Protein 1LTM (pdb70)

Secondary structure (DSSP, 8-state):
---TT-----STTTT-HHHHHHHHHHHHHH---HHHHHHHHTT----HHHHHHHT---S-HHHHHHTTT-SHHHHHHHHHHHHHTHHHHHHHHHHH---HHHHHHHHHHHHTTTT----EEHHHHHHHHHHS-GGGHHHHHHHHHHHHHHHHHTT--TTT-EE-TT--BTTTTB-HHHHHHH----SSSS---TTSHHHHHHHHHHHHHHTT--TT--SEEEEES--TTS--EEEEEEEHHHHHHTT-EESS--TT--EEEEEEEE-SSSEEEEEE-HHHHHHHTTSS-HHHHHHHHHHHHHHHHHHH-

Organism: Escherichia coli (strain K12) (NCBI:txid83333)

Nearest PDB structures (foldseek):
  1ltm-assembly1_A  TM=1.003E+00  e=7.626E-56  Escherichia coli
  1qdt-assembly1_A  TM=1.002E+00  e=5.732E-54  Escherichia coli
  1d0l-assembly1_A  TM=9.963E-01  e=1.969E-53  Escherichia coli
  4anr-assembly1_A  TM=9.323E-01  e=2.845E-30  Pseudomonas aeruginosa PAO1
  7qvd-assembly1_AAA  TM=8.576E-01  e=2.526E-18  Pseudomonas aeruginosa

Foldseek 3Di:
DCPVVPQFAAAPCGPFPLLVVLLVCCCVPPVDRSVVSSVVVSPAHQDPVLVVPVVHPLPAVLVVLLCVQDDPVLLVLLLVLCVVCVVLQVVLCVVQLDHSLLLSLLLCLQASQFPRFFDAQLRNLLCNCLGPPVVCNVVSSVLNSLLVVLCVVLVHDSRPAGGHSNNFGASNRHGSVLCVVFFDPQVPPPHQDSNPVSSVSNRVSRLLSVLPADRPADFKFWKDFDQVPDDAFQPAKAFVVVVVVSPIDTPDDNPPGGMFGWHWGSRRVHITIMGGDPSLSSQCVSPVHNSSSVSSNVSSVSSVVVNVD

Sequence (309 aa):
EPQHNVMQMGGDFANNPNAQQFIDKMVNKHGFDRQQLQEILSQAKRLDSVLRLMDNGPNGAWLRYRKKFITPDNVQNGVVFWNQYEDALNRAWQVYGVPPEIIVGIIGVETRWGRVMGKTRILDALATLSFNYPRRAEYFSGELETFLLMARDEQDDPLNLKGSFAGAMGYGQFMPSSYKQYAVDFSGDGHINLWDPVDAIGSVANYFKAHGWVKGDQVAVMANGQAPGLPNGFKTKYSISQLAAAGLTPQQPLGNHQQASLLRLDVGTGYQYWYGLPNFYTITRYNHSTHYAMAVWQLGQAVALARVQ

Radius of gyration: 22.2 Å; Cα contacts (8 Å, |Δi|>4): 551; chains: 1; bounding box: 47×53×67 Å

Structure (mmCIF, N/CA/C/O backbone):
data_1LTM
#
_entry.id   1LTM
#
_cell.length_a   58.329
_cell.length_b   67.883
_cell.length_c   98.853
_cell.angle_alpha   90.00
_cell.angle_beta   90.00
_cell.angle_gamma   90.00
#
_symmetry.space_group_name_H-M   'P 21 21 21'
#
loop_
_entity.id
_entity.type
_entity.pdbx_description
1 polymer '36 KDA SOLUBLE LYTIC TRANSGLYCOSYLASE'
2 non-polymer 'SODIUM ION'
3 non-polymer BICINE
4 non-polymer 1,2-ETHANEDIOL
5 water water
#
loop_
_atom_site.group_PDB
_atom_site.id
_atom_site.type_symbol
_atom_site.label_atom_id
_atom_site.label_alt_id
_atom_site.label_comp_id
_atom_site.label_asym_id
_atom_site.label_entity_id
_atom_site.label_seq_id
_atom_site.pdbx_PDB_ins_code
_atom_site.Cartn_x
_atom_site.Cartn_y
_atom_site.Cartn_z
_atom_site.occupancy
_atom_site.B_iso_or_equiv
_atom_site.auth_seq_id
_atom_site.auth_comp_id
_atom_site.auth_asym_id
_atom_site.auth_atom_id
_atom_site.pdbx_PDB_model_num
ATOM 1 N N . GLU A 1 1 ? 23.907 33.690 -19.815 1.00 57.46 42 GLU A N 1
ATOM 2 C CA . GLU A 1 1 ? 24.590 35.006 -19.992 1.00 57.40 42 GLU A CA 1
ATOM 3 C C . GLU A 1 1 ? 23.914 36.128 -19.178 1.00 56.97 42 GLU A C 1
ATOM 4 O O . GLU A 1 1 ? 22.956 35.820 -18.468 1.00 59.09 42 GLU A O 1
ATOM 10 N N . PRO A 1 2 ? 24.265 37.438 -19.386 1.00 55.24 43 PRO A N 1
ATOM 11 C CA . PRO A 1 2 ? 23.675 38.559 -18.624 1.00 53.33 43 PRO A CA 1
ATOM 12 C C . PRO A 1 2 ? 22.187 38.888 -18.545 1.00 52.85 43 PRO A C 1
ATOM 13 O O . PRO A 1 2 ? 21.631 38.992 -17.436 1.00 52.38 43 PRO A O 1
ATOM 17 N N . GLN A 1 3 ? 21.540 39.119 -19.681 1.00 51.49 44 GLN A N 1
ATOM 18 C CA . GLN A 1 3 ? 20.117 39.497 -19.695 1.00 50.50 44 GLN A CA 1
ATOM 19 C C . GLN A 1 3 ? 19.719 40.615 -18.697 1.00 48.55 44 GLN A C 1
ATOM 20 O O . GLN A 1 3 ? 18.640 40.557 -18.097 1.00 46.04 44 GLN A O 1
ATOM 26 N N . HIS A 1 4 ? 20.571 41.641 -18.564 1.00 46.55 45 HIS A N 1
ATOM 27 C CA . HIS A 1 4 ? 20.305 42.795 -17.681 1.00 46.00 45 HIS A CA 1
ATOM 28 C C . HIS A 1 4 ? 18.948 43.473 -17.994 1.00 47.41 45 HIS A C 1
ATOM 29 O O . HIS A 1 4 ? 18.306 44.019 -17.099 1.00 47.19 45 HIS A O 1
ATOM 36 N N . ASN A 1 5 ? 18.519 43.453 -19.259 1.00 48.53 46 ASN A N 1
ATOM 37 C CA . ASN A 1 5 ? 17.249 44.064 -19.686 1.00 48.89 46 ASN A CA 1
ATOM 38 C C . ASN A 1 5 ? 15.966 43.218 -19.492 1.00 49.87 46 ASN A C 1
ATOM 39 O O . ASN A 1 5 ? 14.874 43.659 -19.855 1.00 49.36 46 ASN A O 1
ATOM 44 N N . VAL A 1 6 ? 16.109 41.995 -18.980 1.00 50.22 47 VAL A N 1
ATOM 45 C CA . VAL A 1 6 ? 14.949 41.141 -18.720 1.00 50.96 47 VAL A CA 1
ATOM 46 C C . VAL A 1 6 ? 14.629 41.379 -17.238 1.00 51.75 47 VAL A C 1
ATOM 47 O O . VAL A 1 6 ? 15.078 40.644 -16.361 1.00 50.08 47 VAL A O 1
ATOM 51 N N . MET A 1 7 ? 13.926 42.480 -16.982 1.00 54.49 48 MET A N 1
ATOM 52 C CA . MET A 1 7 ? 13.572 42.916 -15.633 1.00 56.24 48 MET A CA 1
ATOM 53 C C . MET A 1 7 ? 12.212 42.482 -15.094 1.00 56.40 48 MET A C 1
ATOM 54 O O . MET A 1 7 ? 11.892 42.771 -13.931 1.00 55.99 48 MET A O 1
ATOM 59 N N . GLN A 1 8 ? 11.404 41.819 -15.921 1.00 55.34 49 GLN A N 1
ATOM 60 C CA . GLN A 1 8 ? 10.094 41.375 -15.456 1.00 54.84 49 GLN A CA 1
ATOM 61 C C . GLN A 1 8 ? 9.797 39.894 -15.754 1.00 52.68 49 GLN A C 1
ATOM 62 O O . GLN A 1 8 ? 9.810 39.436 -16.907 1.00 52.31 49 GLN A O 1
ATOM 68 N N . MET A 1 9 ? 9.597 39.143 -14.673 1.00 48.92 50 MET A N 1
ATOM 69 C CA . MET A 1 9 ? 9.301 37.716 -14.746 1.00 44.58 50 MET A CA 1
ATOM 70 C C . MET A 1 9 ? 7.802 37.457 -14.945 1.00 41.20 50 MET A C 1
ATOM 71 O O . MET A 1 9 ? 6.963 38.318 -14.650 1.00 41.26 50 MET A O 1
ATOM 76 N N . GLY A 1 10 ? 7.485 36.268 -15.454 1.00 36.01 51 GLY A N 1
ATOM 77 C CA . GLY A 1 10 ? 6.102 35.887 -15.664 1.00 33.20 51 GLY A CA 1
ATOM 78 C C . GLY A 1 10 ? 5.637 35.008 -14.515 1.00 30.29 51 GLY A C 1
ATOM 79 O O . GLY A 1 10 ? 6.256 35.000 -13.451 1.00 28.20 51 GLY A O 1
ATOM 80 N N . GLY A 1 11 ? 4.560 34.260 -14.731 1.00 28.37 52 GLY A N 1
ATOM 81 C CA . GLY A 1 11 ? 4.054 33.375 -13.696 1.00 26.40 52 GLY A CA 1
ATOM 82 C C . GLY A 1 11 ? 3.089 34.008 -12.703 1.00 26.52 52 GLY A C 1
ATOM 83 O O . GLY A 1 11 ? 2.781 35.205 -12.784 1.00 25.32 52 GLY A O 1
ATOM 84 N N . ASP A 1 12 ? 2.666 33.202 -11.727 1.00 24.38 53 ASP A N 1
ATOM 85 C CA . ASP A 1 12 ? 1.720 33.600 -10.690 1.00 23.34 53 ASP A CA 1
ATOM 86 C C . ASP A 1 12 ? 2.127 34.776 -9.812 1.00 21.07 53 ASP A C 1
ATOM 87 O O . ASP A 1 12 ? 1.268 35.397 -9.191 1.00 23.07 53 ASP A O 1
ATOM 92 N N . PHE A 1 13 ? 3.418 35.082 -9.754 1.00 19.61 54 PHE A N 1
ATOM 93 C CA . PHE A 1 13 ? 3.902 36.187 -8.929 1.00 20.75 54 PHE A CA 1
ATOM 94 C C . PHE A 1 13 ? 4.463 37.346 -9.778 1.00 22.18 54 PHE A C 1
ATOM 95 O O . PHE A 1 13 ? 5.148 38.236 -9.260 1.00 20.99 54 PHE A O 1
ATOM 103 N N . ALA A 1 14 ? 4.088 37.356 -11.057 1.00 24.69 55 ALA A N 1
ATOM 104 C CA . ALA A 1 14 ? 4.529 38.353 -12.043 1.00 29.19 55 ALA A CA 1
ATOM 105 C C . ALA A 1 14 ? 4.486 39.833 -11.648 1.00 33.36 55 ALA A C 1
ATOM 106 O O . ALA A 1 14 ? 5.482 40.555 -11.834 1.00 36.32 55 ALA A O 1
ATOM 108 N N . ASN A 1 15 ? 3.340 40.301 -11.152 1.00 32.65 56 ASN A N 1
ATOM 109 C CA . ASN A 1 15 ? 3.208 41.709 -10.775 1.00 33.41 56 ASN A CA 1
ATOM 110 C C . ASN A 1 15 ? 2.986 41.848 -9.285 1.00 32.49 56 ASN A C 1
ATOM 111 O O . ASN A 1 15 ? 2.129 42.611 -8.836 1.00 33.01 56 ASN A O 1
ATOM 116 N N . ASN A 1 16 ? 3.791 41.118 -8.525 1.00 30.23 57 ASN A N 1
ATOM 117 C CA . ASN A 1 16 ? 3.700 41.110 -7.075 1.00 26.88 57 ASN A CA 1
ATOM 118 C C . ASN A 1 16 ? 4.825 41.935 -6.442 1.00 26.40 57 ASN A C 1
ATOM 119 O O . ASN A 1 16 ? 6.004 41.592 -6.567 1.00 25.81 57 ASN A O 1
ATOM 124 N N . PRO A 1 17 ? 4.471 43.030 -5.738 1.00 25.83 58 PRO A N 1
ATOM 125 C CA . PRO A 1 17 ? 5.449 43.906 -5.081 1.00 25.02 58 PRO A CA 1
ATOM 126 C C . PRO A 1 17 ? 6.338 43.151 -4.098 1.00 23.63 58 PRO A C 1
ATOM 127 O O . PRO A 1 17 ? 7.541 43.399 -4.020 1.00 22.14 58 PRO A O 1
ATOM 131 N N . ASN A 1 18 ? 5.729 42.230 -3.348 1.00 23.49 59 ASN A N 1
ATOM 132 C CA . ASN A 1 18 ? 6.437 41.426 -2.353 1.00 20.74 59 ASN A CA 1
ATOM 133 C C . ASN A 1 18 ? 7.511 40.536 -2.982 1.00 19.53 59 ASN A C 1
ATOM 134 O O . ASN A 1 18 ? 8.620 40.431 -2.460 1.00 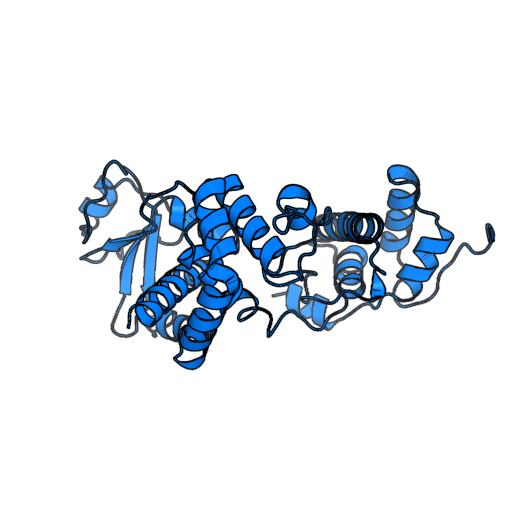19.06 59 ASN A O 1
ATOM 139 N N . ALA A 1 19 ? 7.186 39.906 -4.112 1.00 19.83 60 ALA A N 1
ATOM 140 C CA . ALA A 1 19 ? 8.152 39.058 -4.805 1.00 18.84 60 ALA A CA 1
ATOM 141 C C . ALA A 1 19 ? 9.350 39.905 -5.265 1.00 20.40 60 ALA A C 1
ATOM 142 O O . ALA A 1 19 ? 10.508 39.477 -5.141 1.00 18.53 60 ALA A O 1
ATOM 144 N N . GLN A 1 20 ? 9.069 41.117 -5.767 1.00 21.75 61 GLN A N 1
ATOM 145 C CA . GLN A 1 20 ? 10.122 42.028 -6.240 1.00 22.28 61 GLN A CA 1
ATOM 146 C C . GLN A 1 20 ? 11.078 42.450 -5.120 1.00 22.01 61 GLN A C 1
ATOM 147 O O . GLN A 1 20 ? 12.302 42.418 -5.296 1.00 21.96 61 GLN A O 1
ATOM 153 N N . GLN A 1 21 ? 10.518 42.853 -3.978 1.00 22.71 62 GLN A N 1
ATOM 154 C CA . GLN A 1 21 ? 11.318 43.254 -2.813 1.00 24.34 62 GLN A CA 1
ATOM 155 C C . GLN A 1 21 ? 12.155 42.068 -2.327 1.00 22.14 62 GLN A C 1
ATOM 156 O O . GLN A 1 21 ? 13.306 42.228 -1.909 1.00 20.47 62 GLN A O 1
ATOM 162 N N . PHE A 1 22 ? 11.550 40.881 -2.360 1.00 19.92 63 PHE A N 1
ATOM 163 C CA . PHE A 1 22 ? 12.242 39.673 -1.938 1.00 18.36 63 PHE A CA 1
ATOM 164 C C . PHE A 1 22 ? 13.471 39.395 -2.811 1.00 17.70 63 PHE A C 1
ATOM 165 O O . PHE A 1 22 ? 14.536 39.047 -2.287 1.00 17.25 63 PHE A O 1
ATOM 173 N N . ILE A 1 23 ? 13.316 39.516 -4.133 1.00 17.41 64 ILE A N 1
ATOM 174 C CA . ILE A 1 23 ? 14.438 39.289 -5.049 1.00 17.32 64 ILE A CA 1
ATOM 175 C C . ILE A 1 23 ? 15.542 40.293 -4.706 1.00 19.16 64 ILE A C 1
ATOM 176 O O . ILE A 1 23 ? 16.711 39.921 -4.569 1.00 18.63 64 ILE A O 1
ATOM 181 N N . ASP A 1 24 ? 15.148 41.550 -4.500 1.00 20.86 65 ASP A N 1
ATOM 182 C CA . ASP A 1 24 ? 16.104 42.599 -4.150 1.00 24.12 65 ASP A CA 1
ATOM 183 C C . ASP A 1 24 ? 16.885 42.220 -2.890 1.00 24.30 65 ASP A C 1
ATOM 184 O O . ASP A 1 24 ? 18.115 42.353 -2.843 1.00 23.87 65 ASP A O 1
ATOM 189 N N . LYS A 1 25 ? 16.175 41.730 -1.878 1.00 23.36 66 LYS A N 1
ATOM 190 C CA . LYS A 1 25 ? 16.833 41.322 -0.645 1.00 23.91 66 LYS A CA 1
ATOM 191 C C . LYS A 1 25 ? 17.829 40.191 -0.877 1.00 23.28 66 LYS A C 1
ATOM 192 O O . LYS A 1 25 ? 18.931 40.235 -0.349 1.00 23.70 66 LYS A O 1
ATOM 198 N N . MET A 1 26 ? 17.449 39.190 -1.671 1.00 21.34 67 MET A N 1
ATOM 199 C CA . MET A 1 26 ? 18.335 38.056 -1.930 1.00 22.87 67 MET A CA 1
ATOM 200 C C . MET A 1 26 ? 19.595 38.442 -2.691 1.00 24.51 67 MET A C 1
ATOM 201 O O . MET A 1 26 ? 20.695 37.942 -2.402 1.00 23.83 67 MET A O 1
ATOM 206 N N . VAL A 1 27 ? 19.421 39.318 -3.678 1.00 25.44 68 VAL A N 1
ATOM 207 C CA . VAL A 1 27 ? 20.535 39.803 -4.498 1.00 25.97 68 VAL A CA 1
ATOM 208 C C . VAL A 1 27 ? 21.481 40.646 -3.634 1.00 25.97 68 VAL A C 1
ATOM 209 O O . VAL A 1 27 ? 22.687 40.388 -3.543 1.00 26.58 68 VAL A O 1
ATOM 213 N N . ASN A 1 28 ? 20.883 41.609 -2.949 1.00 26.85 69 ASN A N 1
ATOM 214 C CA . ASN A 1 28 ? 21.596 42.539 -2.098 1.00 28.18 69 ASN A CA 1
ATOM 215 C C . ASN A 1 28 ? 22.317 41.878 -0.935 1.00 27.02 69 ASN A C 1
ATOM 216 O O . ASN A 1 28 ? 23.529 42.024 -0.772 1.00 26.73 69 ASN A O 1
ATOM 221 N N . LYS A 1 29 ? 21.568 41.109 -0.162 1.00 26.00 70 LYS A N 1
ATOM 222 C CA . LYS A 1 29 ? 22.089 40.444 1.021 1.00 26.18 70 LYS A CA 1
ATOM 223 C C . LYS A 1 29 ? 22.875 39.149 0.796 1.00 26.49 70 LYS A C 1
ATOM 224 O O . LYS A 1 29 ? 23.887 38.927 1.451 1.00 26.15 70 LYS A O 1
ATOM 230 N N . HIS A 1 30 ? 22.477 38.335 -0.177 1.00 26.65 71 HIS A N 1
ATOM 231 C CA . HIS A 1 30 ? 23.162 37.059 -0.386 1.00 27.11 71 HIS A CA 1
ATOM 232 C C . HIS A 1 30 ? 23.879 36.832 -1.707 1.00 28.15 71 HIS A C 1
ATOM 233 O O . HIS A 1 30 ? 24.336 35.718 -1.990 1.00 29.72 71 HIS A O 1
ATOM 240 N N . GLY A 1 31 ? 23.978 37.875 -2.522 1.00 28.87 72 GLY A N 1
ATOM 241 C CA . GLY A 1 31 ? 24.666 37.723 -3.787 1.00 29.17 72 GLY A CA 1
ATOM 242 C C . GLY A 1 31 ? 23.964 36.839 -4.802 1.00 29.73 72 GLY A C 1
ATOM 243 O O . GLY A 1 31 ? 24.617 36.195 -5.614 1.00 29.51 72 GLY A O 1
ATOM 244 N N . PHE A 1 32 ? 22.641 36.744 -4.717 1.00 28.36 73 PHE A N 1
ATOM 245 C CA . PHE A 1 32 ? 21.900 35.970 -5.698 1.00 26.40 73 PHE A CA 1
ATOM 246 C C . PHE A 1 32 ? 21.840 36.824 -6.959 1.00 26.67 73 PHE A C 1
ATOM 247 O O . PHE A 1 32 ? 21.991 38.046 -6.902 1.00 26.82 73 PHE A O 1
ATOM 255 N N . ASP A 1 33 ? 21.619 36.179 -8.096 1.00 25.59 74 ASP A N 1
ATOM 256 C CA . ASP A 1 33 ? 21.524 36.870 -9.371 1.00 24.37 74 ASP A CA 1
ATOM 257 C C . ASP A 1 33 ? 20.045 37.119 -9.664 1.00 25.09 74 ASP A C 1
ATOM 258 O O . ASP A 1 33 ? 19.251 36.166 -9.740 1.00 23.43 74 ASP A O 1
ATOM 267 N N . ARG A 1 34 ? 19.687 38.389 -9.867 1.00 22.20 75 ARG A N 1
ATOM 268 C CA . ARG A 1 34 ? 18.295 38.740 -10.132 1.00 22.44 75 ARG A CA 1
ATOM 269 C C . ARG A 1 34 ? 17.630 37.902 -11.223 1.00 21.93 75 ARG A C 1
ATOM 270 O O . ARG A 1 34 ? 16.526 37.412 -11.028 1.00 22.24 75 ARG A O 1
ATOM 278 N N . GLN A 1 35 ? 18.293 37.733 -12.362 1.00 22.72 76 GLN A N 1
ATOM 279 C CA . GLN A 1 35 ? 17.700 36.962 -13.450 1.00 23.29 76 GLN A CA 1
ATOM 280 C C . GLN A 1 35 ? 17.547 35.482 -13.128 1.00 22.23 76 GLN A C 1
ATOM 281 O O . GLN A 1 35 ? 16.523 34.898 -13.456 1.00 23.53 76 GLN A O 1
ATOM 287 N N . GLN A 1 36 ? 18.527 34.891 -12.447 1.00 22.30 77 GLN A N 1
ATOM 288 C CA . GLN A 1 36 ? 18.441 33.480 -12.068 1.00 22.60 77 GLN A CA 1
ATOM 289 C C . GLN A 1 36 ? 17.261 33.284 -11.108 1.00 22.46 77 GLN A C 1
ATOM 290 O O . GLN A 1 36 ? 16.443 32.362 -11.275 1.00 19.87 77 GLN A O 1
ATOM 296 N N . LEU A 1 37 ? 17.137 34.205 -10.154 1.00 21.20 78 LEU A N 1
ATOM 297 C CA . LEU A 1 37 ? 16.061 34.150 -9.175 1.00 20.61 78 LEU A CA 1
ATOM 298 C C . LEU A 1 37 ? 14.688 34.362 -9.833 1.00 20.02 78 LEU A C 1
ATOM 299 O O . LEU A 1 37 ? 13.725 33.685 -9.483 1.00 20.65 78 LEU A O 1
ATOM 304 N N . GLN A 1 38 ? 14.596 35.272 -10.798 1.00 19.00 79 GLN A N 1
ATOM 305 C CA . GLN A 1 38 ? 13.329 35.505 -11.505 1.00 20.18 79 GLN A CA 1
ATOM 306 C C . GLN A 1 38 ? 12.889 34.253 -12.288 1.00 19.69 79 GLN A C 1
ATOM 307 O O . GLN A 1 38 ? 11.696 33.994 -12.442 1.00 19.17 79 GLN A O 1
ATOM 313 N N . GLU A 1 39 ? 13.850 33.507 -12.827 1.00 20.90 80 GLU A N 1
ATOM 314 C CA . GLU A 1 39 ? 13.535 32.283 -13.569 1.00 22.33 80 GLU A CA 1
ATOM 315 C C . GLU A 1 39 ? 12.931 31.232 -12.628 1.00 21.87 80 GLU A C 1
ATOM 316 O O . GLU A 1 39 ? 11.980 30.543 -12.972 1.00 22.83 80 GLU A O 1
ATOM 322 N N . ILE A 1 40 ? 13.498 31.123 -11.438 1.00 20.02 81 ILE A N 1
ATOM 323 C CA . ILE A 1 40 ? 13.013 30.178 -10.451 1.00 19.73 81 ILE A CA 1
ATOM 324 C C . ILE A 1 40 ? 11.616 30.589 -9.994 1.00 19.29 81 ILE A C 1
ATOM 325 O O . ILE A 1 40 ? 10.681 29.793 -10.055 1.00 18.31 81 ILE A O 1
ATOM 330 N N . LEU A 1 41 ? 11.469 31.847 -9.575 1.00 17.06 82 LEU A N 1
ATOM 331 C CA . LEU A 1 41 ? 10.179 32.341 -9.095 1.00 17.28 82 LEU A CA 1
ATOM 332 C C . LEU A 1 41 ? 9.105 32.453 -10.164 1.00 16.68 82 LEU A C 1
ATOM 333 O O . LEU A 1 41 ? 7.921 32.439 -9.851 1.00 17.72 82 LEU A O 1
ATOM 338 N N . SER A 1 42 ? 9.496 32.546 -11.430 1.00 17.62 83 SER A N 1
ATOM 339 C CA . SER A 1 42 ? 8.490 32.625 -12.476 1.00 17.84 83 SER A CA 1
ATOM 340 C C . SER A 1 42 ? 7.806 31.261 -12.579 1.00 18.32 83 SER A C 1
ATOM 341 O O . SER A 1 42 ? 6.716 31.153 -13.139 1.00 18.87 83 SER A O 1
ATOM 344 N N . GLN A 1 43 ? 8.453 30.229 -12.033 1.00 16.37 84 GLN A N 1
ATOM 345 C CA . GLN A 1 43 ? 7.904 28.872 -12.052 1.00 18.22 84 GLN A CA 1
ATOM 346 C C . GLN A 1 43 ? 7.137 28.526 -10.769 1.00 18.79 84 GLN A C 1
ATOM 347 O O . GLN A 1 43 ? 6.483 27.483 -10.687 1.00 17.52 84 GLN A O 1
ATOM 353 N N . ALA A 1 44 ? 7.258 29.380 -9.757 1.00 16.11 85 ALA A N 1
ATOM 354 C CA . ALA A 1 44 ? 6.570 29.155 -8.495 1.00 15.92 85 ALA A CA 1
ATOM 355 C C . ALA A 1 44 ? 5.065 29.400 -8.682 1.00 17.37 85 ALA A C 1
ATOM 356 O O . ALA A 1 44 ? 4.653 30.329 -9.393 1.00 16.95 85 ALA A O 1
ATOM 358 N N . LYS A 1 45 ? 4.253 28.590 -8.009 1.00 15.93 86 LYS A N 1
ATOM 359 C CA . LYS A 1 45 ? 2.805 28.689 -8.116 1.00 17.30 86 LYS A CA 1
ATOM 360 C C . LYS A 1 45 ? 2.142 29.258 -6.866 1.00 15.63 86 LYS A C 1
ATOM 361 O O . LYS A 1 45 ? 2.572 28.989 -5.747 1.00 15.00 86 LYS A O 1
ATOM 367 N N . ARG A 1 46 ? 1.118 30.081 -7.071 1.00 16.15 87 ARG A N 1
ATOM 368 C CA . ARG A 1 46 ? 0.357 30.649 -5.965 1.00 17.42 87 ARG A CA 1
ATOM 369 C C . ARG A 1 46 ? -0.739 29.606 -5.716 1.00 17.28 87 ARG A C 1
ATOM 370 O O . ARG A 1 46 ? -1.630 29.413 -6.542 1.00 17.24 87 ARG A O 1
ATOM 378 N N . LEU A 1 47 ? -0.625 28.899 -4.594 1.00 17.31 88 LEU A N 1
ATOM 379 C CA . LEU A 1 47 ? -1.560 27.844 -4.239 1.00 15.89 88 LEU A CA 1
ATOM 380 C C . LEU A 1 47 ? -2.653 28.278 -3.263 1.00 16.42 88 LEU A C 1
ATOM 381 O O . LEU A 1 47 ? -2.393 28.542 -2.088 1.00 16.41 88 LEU A O 1
ATOM 386 N N . ASP A 1 48 ? -3.885 28.316 -3.756 1.00 19.57 89 ASP A N 1
ATOM 387 C CA . ASP A 1 48 ? -5.033 28.698 -2.936 1.00 22.56 89 ASP A CA 1
ATOM 388 C C . ASP A 1 48 ? -5.214 27.783 -1.732 1.00 21.20 89 ASP A C 1
ATOM 389 O O . ASP A 1 48 ? -5.574 28.247 -0.655 1.00 21.80 89 ASP A O 1
ATOM 394 N N . SER A 1 49 ? -4.982 26.485 -1.929 1.00 20.01 90 SER A N 1
ATOM 395 C CA . SER A 1 49 ? -5.114 25.502 -0.856 1.00 18.14 90 SER A CA 1
ATOM 396 C C . SER A 1 49 ? -4.181 25.814 0.310 1.00 19.34 90 SER A C 1
ATOM 397 O O . SER A 1 49 ? -4.535 25.611 1.470 1.00 20.28 90 SER A O 1
ATOM 400 N N . VAL A 1 50 ? -2.975 26.286 -0.008 1.00 18.62 91 VAL A N 1
ATOM 401 C CA . VAL A 1 50 ? -1.999 26.635 1.013 1.00 17.34 91 VAL A CA 1
ATOM 402 C C . VAL A 1 50 ? -2.534 27.827 1.816 1.00 18.64 91 VAL A C 1
ATOM 403 O O . VAL A 1 50 ? -2.353 27.885 3.024 1.00 18.56 91 VAL A O 1
ATOM 407 N N . LEU A 1 51 ? -3.206 28.760 1.140 1.00 18.86 92 LEU A N 1
ATOM 408 C CA . LEU A 1 51 ? -3.769 29.933 1.810 1.00 20.64 92 LEU A CA 1
ATOM 409 C C . LEU A 1 51 ? -4.973 29.539 2.669 1.00 21.47 92 LEU A C 1
ATOM 410 O O . LEU A 1 51 ? -5.097 29.985 3.811 1.00 22.25 92 LEU A O 1
ATOM 415 N N . ARG A 1 52 ? -5.825 28.665 2.139 1.00 23.22 93 ARG A N 1
ATOM 416 C CA . ARG A 1 52 ? -6.998 28.197 2.872 1.00 25.07 93 ARG A CA 1
ATOM 417 C C . ARG A 1 52 ? -6.579 27.432 4.124 1.00 25.37 93 ARG A C 1
ATOM 418 O O . ARG A 1 52 ? -7.090 27.690 5.208 1.00 26.17 93 ARG A O 1
ATOM 426 N N . LEU A 1 53 ? -5.617 26.524 3.980 1.00 24.55 94 LEU A N 1
ATOM 427 C CA . LEU A 1 53 ? -5.125 25.740 5.113 1.00 27.15 94 LEU A CA 1
ATOM 428 C C . LEU A 1 53 ? -4.457 26.580 6.191 1.00 26.96 94 LEU A C 1
ATOM 429 O O . LEU A 1 53 ? -4.583 26.273 7.370 1.00 27.03 94 LEU A O 1
ATOM 434 N N . MET A 1 54 ? -3.737 27.624 5.785 1.00 26.80 95 MET A N 1
ATOM 435 C CA . MET A 1 54 ? -3.062 28.500 6.733 1.00 28.11 95 MET A CA 1
ATOM 436 C C . MET A 1 54 ? -4.095 29.368 7.454 1.00 31.48 95 MET A C 1
ATOM 437 O O . MET A 1 54 ? -3.871 29.795 8.590 1.00 32.24 95 MET A O 1
ATOM 442 N N . ASP A 1 55 ? -5.243 29.600 6.816 1.00 34.64 96 ASP A N 1
ATOM 443 C CA . ASP A 1 55 ? -6.322 30.347 7.467 1.00 39.50 96 ASP A CA 1
ATOM 444 C C . ASP A 1 55 ? -6.971 29.420 8.516 1.00 44.20 96 ASP A C 1
ATOM 445 O O . ASP A 1 55 ? -8.025 29.724 9.065 1.00 46.24 96 ASP A O 1
ATOM 450 N N . ASN A 1 56 ? -6.319 28.281 8.763 1.00 48.85 97 ASN A N 1
ATOM 451 C CA . ASN A 1 56 ? -6.732 27.260 9.721 1.00 50.36 97 ASN A CA 1
ATOM 452 C C . ASN A 1 56 ? -8.018 26.574 9.327 1.00 51.45 97 ASN A C 1
ATOM 453 O O . ASN A 1 56 ? -8.693 26.059 10.245 1.00 54.45 97 ASN A O 1
ATOM 458 N N . GLY A 1 68 ? -18.296 17.414 26.155 1.00 44.41 109 GLY A N 1
ATOM 459 C CA . GLY A 1 68 ? -17.126 17.006 26.999 1.00 45.03 109 GLY A CA 1
ATOM 460 C C . GLY A 1 68 ? -17.489 16.607 28.424 1.00 43.74 109 GLY A C 1
ATOM 461 O O . GLY A 1 68 ? -18.179 17.366 29.113 1.00 46.54 109 GLY A O 1
ATOM 462 N N . PRO A 1 69 ? -16.980 15.462 28.925 1.00 42.40 110 PRO A N 1
ATOM 463 C CA . PRO A 1 69 ? -16.089 14.563 28.184 1.00 40.05 110 PRO A CA 1
ATOM 464 C C . PRO A 1 69 ? -16.771 13.875 27.008 1.00 39.20 110 PRO A C 1
ATOM 465 O O . PRO A 1 69 ? -17.899 13.405 27.125 1.00 38.53 110 PRO A O 1
ATOM 469 N N . ASN A 1 70 ? -16.109 13.891 25.858 1.00 37.68 111 ASN A N 1
ATOM 470 C CA . ASN A 1 70 ? -16.625 13.239 24.662 1.00 36.41 111 ASN A CA 1
ATOM 471 C C . ASN A 1 70 ? -15.607 12.277 24.023 1.00 36.61 111 ASN A C 1
ATOM 472 O O . ASN A 1 70 ? -15.825 11.794 22.912 1.00 36.41 111 ASN A O 1
ATOM 477 N N . GLY A 1 71 ? -14.510 12.004 24.739 1.00 36.03 112 GLY A N 1
ATOM 478 C CA . GLY A 1 71 ? -13.461 11.108 24.262 1.00 32.05 112 GLY A CA 1
ATOM 479 C C . GLY A 1 71 ? -12.479 11.723 23.276 1.00 29.83 112 GLY A C 1
ATOM 480 O O . GLY A 1 71 ? -11.896 11.018 22.457 1.00 30.41 112 GLY A O 1
ATOM 481 N N . ALA A 1 72 ? -12.261 13.029 23.377 1.00 27.11 113 ALA A N 1
ATOM 482 C CA . ALA A 1 72 ? -11.370 13.747 22.468 1.00 25.34 113 ALA A CA 1
ATOM 483 C C . ALA A 1 72 ? -9.955 13.168 22.352 1.00 24.32 113 ALA A C 1
ATOM 484 O O . ALA A 1 72 ? -9.423 13.035 21.248 1.00 22.29 113 ALA A O 1
ATOM 486 N N . TRP A 1 73 ? -9.338 12.854 23.493 1.00 24.10 114 TRP A N 1
ATOM 487 C CA . TRP A 1 73 ? -7.984 12.295 23.488 1.00 23.50 114 TRP A CA 1
ATOM 488 C C . TRP A 1 73 ? -7.949 10.915 22.828 1.00 24.93 114 TRP A C 1
ATOM 489 O O . TRP A 1 73 ? -7.036 10.620 22.050 1.00 25.41 114 TRP A O 1
ATOM 500 N N . LEU A 1 74 ? -8.947 10.084 23.134 1.00 25.49 115 LEU A N 1
ATOM 501 C CA . LEU A 1 74 ? -9.040 8.739 22.566 1.00 25.11 115 LEU A CA 1
ATOM 502 C C . LEU A 1 74 ? -9.084 8.808 21.038 1.00 24.93 115 LEU A C 1
ATOM 503 O O . LEU A 1 74 ? -8.413 8.020 20.370 1.00 25.70 115 LEU A O 1
ATOM 508 N N . ARG A 1 75 ? -9.825 9.772 20.484 1.00 23.19 116 ARG A N 1
ATOM 509 C CA . ARG A 1 75 ? -9.904 9.918 19.029 1.00 23.93 116 ARG A CA 1
ATOM 510 C C . ARG A 1 75 ? -8.581 10.378 18.423 1.00 24.87 116 ARG A C 1
ATOM 511 O O . ARG A 1 75 ? -8.175 9.898 17.366 1.00 25.42 116 ARG A O 1
ATOM 519 N N . TYR A 1 76 ? -7.887 11.278 19.115 1.00 24.00 117 TYR A N 1
ATOM 520 C CA . TYR A 1 76 ? -6.609 11.788 18.632 1.00 22.55 117 TYR A CA 1
ATOM 521 C C . TYR A 1 76 ? -5.535 10.695 18.691 1.00 20.73 117 TYR A C 1
ATOM 522 O O . TYR A 1 76 ? -4.792 10.469 17.738 1.00 20.50 117 TYR A O 1
ATOM 531 N N . ARG A 1 77 ? -5.490 10.018 19.827 1.00 20.51 118 ARG A N 1
ATOM 532 C CA . ARG A 1 77 ? -4.540 8.951 20.080 1.00 22.05 118 ARG A CA 1
ATOM 533 C C . ARG A 1 77 ? -4.612 7.823 19.046 1.00 23.68 118 ARG A C 1
ATOM 534 O O . ARG A 1 77 ? -3.582 7.386 18.531 1.00 21.68 118 ARG A O 1
ATOM 542 N N . LYS A 1 78 ? -5.825 7.357 18.740 1.00 25.71 119 LYS A N 1
ATOM 543 C CA . LYS A 1 78 ? -5.988 6.266 17.780 1.00 27.77 119 LYS A CA 1
ATOM 544 C C . LYS A 1 78 ? -5.616 6.629 16.349 1.00 26.60 119 LYS A C 1
ATOM 545 O O . LYS A 1 78 ? -5.548 5.758 15.492 1.00 27.76 119 LYS A O 1
ATOM 551 N N . LYS A 1 79 ? -5.336 7.906 16.105 1.00 25.45 120 LYS A N 1
ATOM 552 C CA . LYS A 1 79 ? -4.898 8.375 14.787 1.00 25.25 120 LYS A CA 1
ATOM 553 C C . LYS A 1 79 ? -3.440 7.959 14.607 1.00 24.66 120 LYS A C 1
ATOM 554 O O . LYS A 1 79 ? -2.963 7.789 13.482 1.00 25.01 120 LYS A O 1
ATOM 560 N N . PHE A 1 80 ? -2.746 7.781 15.732 1.00 22.34 121 PHE A N 1
ATOM 561 C CA . PHE A 1 80 ? -1.320 7.459 15.727 1.00 20.34 121 PHE A CA 1
ATOM 562 C C . PHE A 1 80 ? -0.915 6.128 16.332 1.00 20.19 121 PHE A C 1
ATOM 563 O O . PHE A 1 80 ? 0.019 5.484 15.847 1.00 20.93 121 PHE A O 1
ATOM 571 N N . ILE A 1 81 ? -1.599 5.717 17.392 1.00 19.52 122 ILE A N 1
ATOM 572 C CA . ILE A 1 81 ? -1.259 4.474 18.064 1.00 20.53 122 ILE A CA 1
ATOM 573 C C . ILE A 1 81 ? -2.152 3.306 17.623 1.00 21.25 122 ILE A C 1
ATOM 574 O O . ILE A 1 81 ? -3.191 3.016 18.216 1.00 22.86 122 ILE A O 1
ATOM 579 N N . THR A 1 82 ? -1.715 2.652 16.552 1.00 19.95 123 THR A N 1
ATOM 580 C CA . THR A 1 82 ? -2.419 1.522 15.948 1.00 18.94 123 THR A CA 1
ATOM 581 C C . THR A 1 82 ? -1.396 0.400 15.769 1.00 19.96 123 THR A C 1
ATOM 582 O O . THR A 1 82 ? -0.187 0.655 15.774 1.00 19.90 123 THR A O 1
ATOM 586 N N . PRO A 1 83 ? -1.860 -0.855 15.602 1.00 18.82 124 PRO A N 1
ATOM 587 C CA . PRO A 1 83 ? -0.933 -1.976 15.414 1.00 17.95 124 PRO A CA 1
ATOM 588 C C . PRO A 1 83 ? 0.025 -1.732 14.250 1.00 16.11 124 PRO A C 1
ATOM 589 O O . PRO A 1 83 ? 1.225 -1.919 14.388 1.00 15.76 124 PRO A O 1
ATOM 593 N N . ASP A 1 84 ? -0.502 -1.248 13.130 1.00 16.57 125 ASP A N 1
ATOM 594 C CA . ASP A 1 84 ? 0.324 -0.992 11.955 1.00 18.39 125 ASP A CA 1
ATOM 595 C C . ASP A 1 84 ? 1.430 0.036 12.219 1.00 17.23 125 ASP A C 1
ATOM 596 O O . ASP A 1 84 ? 2.583 -0.178 11.843 1.00 14.80 125 ASP A O 1
ATOM 601 N N . ASN A 1 85 ? 1.087 1.125 12.906 1.00 17.73 126 ASN A N 1
ATOM 602 C CA . ASN A 1 85 ? 2.065 2.165 13.234 1.00 16.08 126 ASN A CA 1
ATOM 603 C C . ASN A 1 85 ? 3.092 1.690 14.232 1.00 14.41 126 ASN A C 1
ATOM 604 O O . ASN A 1 85 ? 4.280 1.904 14.044 1.00 14.26 126 ASN A O 1
ATOM 609 N N . VAL A 1 86 ? 2.642 1.028 15.291 1.00 13.84 127 VAL A N 1
ATOM 610 C CA . VAL A 1 86 ? 3.569 0.513 16.304 1.00 14.03 127 VAL A CA 1
ATOM 611 C C . VAL A 1 86 ? 4.545 -0.495 15.662 1.00 14.28 127 VAL A C 1
ATOM 612 O O . VAL A 1 86 ? 5.755 -0.427 15.887 1.00 14.05 127 VAL A O 1
ATOM 616 N N . GLN A 1 87 ? 4.022 -1.375 14.804 1.00 13.72 128 GLN A N 1
ATOM 617 C CA . GLN A 1 87 ? 4.846 -2.369 14.122 1.00 14.41 128 GLN A CA 1
ATOM 618 C C . GLN A 1 87 ? 5.871 -1.702 13.184 1.00 14.99 128 GLN A C 1
ATOM 619 O O . GLN A 1 87 ? 7.043 -2.085 13.166 1.00 14.51 128 GLN A O 1
ATOM 625 N N . ASN A 1 88 ? 5.446 -0.672 12.448 1.00 14.69 129 ASN A N 1
ATOM 626 C CA . ASN A 1 88 ? 6.356 0.043 11.546 1.00 13.04 129 ASN A CA 1
ATOM 627 C C . ASN A 1 88 ? 7.385 0.814 12.365 1.00 12.13 129 ASN A C 1
ATOM 628 O O . ASN A 1 88 ? 8.538 0.961 11.954 1.00 11.95 129 ASN A O 1
ATOM 633 N N . GLY A 1 89 ? 6.968 1.241 13.555 1.00 11.95 130 GLY A N 1
ATOM 634 C CA . GLY A 1 89 ? 7.850 1.962 14.453 1.00 11.58 130 GLY A CA 1
ATOM 635 C C . GLY A 1 89 ? 8.948 1.054 14.940 1.00 13.04 130 GLY A C 1
ATOM 636 O O . GLY A 1 89 ? 10.095 1.467 15.059 1.00 12.91 130 GLY A O 1
ATOM 637 N N . VAL A 1 90 ? 8.593 -0.205 15.215 1.00 15.26 131 VAL A N 1
ATOM 638 C CA . VAL A 1 90 ? 9.565 -1.203 15.676 1.00 14.83 131 VAL A CA 1
ATOM 639 C C . VAL A 1 90 ? 10.601 -1.424 14.565 1.00 13.37 131 VAL A C 1
ATOM 640 O O . VAL A 1 90 ? 11.803 -1.417 14.822 1.00 14.11 131 VAL A O 1
ATOM 644 N N . VAL A 1 91 ? 10.121 -1.548 13.327 1.00 14.41 132 VAL A N 1
ATOM 645 C CA . VAL A 1 91 ? 10.982 -1.767 12.174 1.00 14.56 132 VAL A CA 1
ATOM 646 C C . VAL A 1 91 ? 11.963 -0.605 11.982 1.00 17.30 132 VAL A C 1
ATOM 647 O O . VAL A 1 91 ? 13.158 -0.819 11.777 1.00 17.45 132 VAL A O 1
ATOM 651 N N . PHE A 1 92 ? 11.475 0.624 12.133 1.00 14.99 133 PHE A N 1
ATOM 652 C CA . PHE A 1 92 ? 12.330 1.798 11.979 1.00 14.28 133 PHE A CA 1
ATOM 653 C C . PHE A 1 92 ? 13.398 1.847 13.069 1.00 13.03 133 PHE A C 1
ATOM 654 O O . PHE A 1 92 ? 14.567 2.087 12.794 1.00 13.92 133 PHE A O 1
ATOM 662 N N . TRP A 1 93 ? 12.974 1.627 14.309 1.00 12.52 134 TRP A N 1
ATOM 663 C CA . TRP A 1 93 ? 13.863 1.660 15.453 1.00 14.99 134 TRP A CA 1
ATOM 664 C C . TRP A 1 93 ? 15.016 0.656 15.279 1.00 16.34 134 TRP A C 1
ATOM 665 O O . TRP A 1 93 ? 16.189 1.003 15.459 1.00 14.71 134 TRP A O 1
ATOM 676 N N . ASN A 1 94 ? 14.669 -0.583 14.925 1.00 17.61 135 ASN A N 1
ATOM 677 C CA . ASN A 1 94 ? 15.670 -1.637 14.729 1.00 18.81 135 ASN A CA 1
ATOM 678 C C . ASN A 1 94 ? 16.623 -1.315 13.571 1.00 19.01 135 ASN A C 1
ATOM 679 O O . ASN A 1 94 ? 17.844 -1.464 13.687 1.00 19.07 135 ASN A O 1
ATOM 684 N N . GLN A 1 95 ? 16.063 -0.793 12.488 1.00 18.38 136 GLN A N 1
ATOM 685 C CA . GLN A 1 95 ? 16.842 -0.435 11.319 1.00 18.08 136 GLN A CA 1
ATOM 686 C C . GLN A 1 95 ? 17.854 0.670 11.629 1.00 19.46 136 GLN A C 1
ATOM 687 O O . GLN A 1 95 ? 19.015 0.612 11.199 1.00 18.82 136 GLN A O 1
ATOM 693 N N . TYR A 1 96 ? 17.443 1.642 12.437 1.00 17.37 137 TYR A N 1
ATOM 694 C CA . TYR A 1 96 ? 18.322 2.760 12.761 1.00 17.08 137 TYR A CA 1
ATOM 695 C C . TYR A 1 96 ? 18.775 2.788 14.201 1.00 18.19 137 TYR A C 1
ATOM 696 O O . TYR A 1 96 ? 19.062 3.853 14.746 1.00 17.16 137 TYR A O 1
ATOM 705 N N . GLU A 1 97 ? 18.908 1.610 14.800 1.00 18.42 138 GLU A N 1
ATOM 706 C CA . GLU A 1 97 ? 19.308 1.531 16.196 1.00 18.99 138 GLU A CA 1
ATOM 707 C C . GLU A 1 97 ? 20.634 2.188 16.528 1.00 18.62 138 GLU A C 1
ATOM 708 O O . GLU A 1 97 ? 20.731 2.865 17.542 1.00 19.06 138 GLU A O 1
ATOM 714 N N . ASP A 1 98 ? 21.647 2.033 15.679 1.00 19.63 139 ASP A N 1
ATOM 715 C CA . ASP A 1 98 ? 22.927 2.674 15.983 1.00 20.23 139 ASP A CA 1
ATOM 716 C C . ASP A 1 98 ? 22.791 4.183 16.029 1.00 19.20 139 ASP A C 1
ATOM 717 O O . ASP A 1 98 ? 23.320 4.819 16.932 1.00 20.63 139 ASP A O 1
ATOM 726 N N . ALA A 1 99 ? 22.116 4.757 15.039 1.00 17.74 140 ALA A N 1
ATOM 727 C CA . ALA A 1 99 ? 21.929 6.208 15.003 1.00 17.41 140 ALA A CA 1
ATOM 728 C C . ALA A 1 99 ? 21.135 6.659 16.218 1.00 15.63 140 ALA A C 1
ATOM 729 O O . ALA A 1 99 ? 21.462 7.661 16.838 1.00 16.10 140 ALA A O 1
ATOM 731 N N . LEU A 1 100 ? 20.105 5.901 16.569 1.00 15.29 141 LEU A N 1
ATOM 732 C CA . LEU A 1 100 ? 19.297 6.239 17.717 1.00 16.59 141 LEU A CA 1
ATOM 733 C C . LEU A 1 100 ? 20.125 6.197 18.994 1.00 16.46 141 LEU A C 1
ATOM 734 O O . LEU A 1 100 ? 20.052 7.112 19.799 1.00 16.27 141 LEU A O 1
ATOM 739 N N . ASN A 1 101 ? 20.958 5.174 19.163 1.00 17.39 142 ASN A N 1
ATOM 740 C CA . ASN A 1 101 ? 21.787 5.090 20.371 1.00 18.75 142 ASN A CA 1
ATOM 741 C C . ASN A 1 101 ? 22.826 6.203 20.417 1.00 17.65 142 ASN A C 1
ATOM 742 O O . ASN A 1 101 ? 23.086 6.780 21.470 1.00 17.98 142 ASN A O 1
ATOM 747 N N . ARG A 1 102 ? 23.373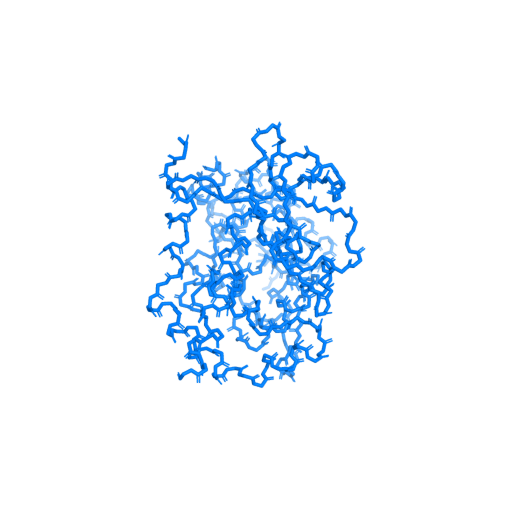 6.533 19.252 1.00 17.53 143 ARG A N 1
ATOM 748 C CA . ARG A 1 102 ? 24.372 7.579 19.126 1.00 17.48 143 ARG A CA 1
ATOM 749 C C . ARG A 1 102 ? 23.758 8.939 19.480 1.00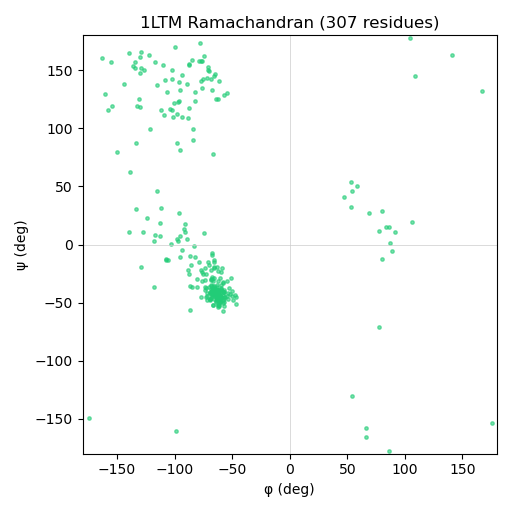 17.36 143 ARG A C 1
ATOM 750 O O . ARG A 1 102 ? 24.376 9.747 20.167 1.00 17.05 143 ARG A O 1
ATOM 758 N N . ALA A 1 103 ? 22.506 9.161 19.083 1.00 15.93 144 ALA A N 1
ATOM 759 C CA . ALA A 1 103 ? 21.842 10.417 19.404 1.00 15.52 144 ALA A CA 1
ATOM 760 C C . ALA A 1 103 ? 21.579 10.507 20.918 1.00 14.95 144 ALA A C 1
ATOM 761 O O . ALA A 1 103 ? 21.668 11.589 21.500 1.00 14.57 144 ALA A O 1
ATOM 763 N N . TRP A 1 104 ? 21.289 9.368 21.551 1.00 15.81 145 TRP A N 1
ATOM 764 C CA . TRP A 1 104 ? 21.036 9.311 23.000 1.00 17.16 145 TRP A CA 1
ATOM 765 C C . TRP A 1 104 ? 22.313 9.704 23.744 1.00 17.81 145 TRP A C 1
ATOM 766 O O . TRP A 1 104 ? 22.286 10.501 24.675 1.00 17.83 145 TRP A O 1
ATOM 787 N N . GLN A 1 105 ? 23.431 9.137 23.304 1.00 19.55 146 GLN A N 1
ATOM 788 C CA . GLN A 1 105 ? 24.737 9.386 23.906 1.00 22.19 146 GLN A CA 1
ATOM 789 C C . GLN A 1 105 ? 25.217 10.827 23.679 1.00 20.75 146 GLN A C 1
ATOM 790 O O . GLN A 1 105 ? 25.700 11.482 24.605 1.00 21.09 146 GLN A O 1
ATOM 796 N N . VAL A 1 106 ? 25.033 11.333 22.462 1.00 19.66 147 VAL A N 1
ATOM 797 C CA . VAL A 1 106 ? 25.462 12.684 22.116 1.00 17.45 147 VAL A CA 1
ATOM 798 C C . VAL A 1 106 ? 24.545 13.788 22.643 1.00 17.13 147 VAL A C 1
ATOM 799 O O . VAL A 1 106 ? 25.010 14.771 23.220 1.00 16.87 147 VAL A O 1
ATOM 803 N N . TYR A 1 107 ? 23.236 13.601 22.492 1.00 17.25 148 TYR A N 1
ATOM 804 C CA . TYR A 1 107 ? 22.268 14.625 22.895 1.00 17.35 148 TYR A CA 1
ATOM 805 C C . TYR A 1 107 ? 21.415 14.375 24.149 1.00 17.49 148 TYR A C 1
ATOM 806 O O . TYR A 1 107 ? 20.754 15.293 24.635 1.00 17.54 148 TYR A O 1
ATOM 815 N N . GLY A 1 108 ? 21.408 13.145 24.658 1.00 17.42 149 GLY A N 1
ATOM 816 C CA . GLY A 1 108 ? 20.616 12.849 25.846 1.00 17.88 149 GLY A CA 1
ATOM 817 C C . GLY A 1 108 ? 19.122 12.675 25.601 1.00 17.98 149 GLY A C 1
ATOM 818 O O . GLY A 1 108 ? 18.334 12.645 26.550 1.00 17.28 149 GLY A O 1
ATOM 819 N N . VAL A 1 109 ? 18.740 12.573 24.326 1.00 16.59 150 VAL A N 1
ATOM 820 C CA . VAL A 1 109 ? 17.343 12.387 23.924 1.00 16.09 150 VAL A CA 1
ATOM 821 C C . VAL A 1 109 ? 17.172 10.900 23.615 1.00 16.20 150 VAL A C 1
ATOM 822 O O . VAL A 1 109 ? 17.859 10.363 22.740 1.00 15.44 150 VAL A O 1
ATOM 826 N N . PRO A 1 110 ? 16.247 10.219 24.321 1.00 17.21 151 PRO A N 1
ATOM 827 C CA . PRO A 1 110 ? 16.000 8.782 24.130 1.00 17.78 151 PRO A CA 1
ATOM 828 C C . PRO A 1 110 ? 15.323 8.362 22.816 1.00 16.63 151 PRO A C 1
ATOM 829 O O . PRO A 1 110 ? 14.523 9.105 22.244 1.00 16.28 151 PRO A O 1
ATOM 833 N N . PRO A 1 111 ? 15.642 7.150 22.331 1.00 17.63 152 PRO A N 1
ATOM 834 C CA . PRO A 1 111 ? 15.083 6.608 21.090 1.00 17.83 152 PRO A CA 1
ATOM 835 C C . PRO A 1 111 ? 13.563 6.687 20.980 1.00 18.79 152 PRO A C 1
ATOM 836 O O . PRO A 1 111 ? 13.044 6.976 19.905 1.00 18.91 152 PRO A O 1
ATOM 840 N N . GLU A 1 112 ? 12.845 6.434 22.070 1.00 17.95 153 GLU A N 1
ATOM 841 C CA . GLU A 1 112 ? 11.386 6.491 22.001 1.00 19.60 153 GLU A CA 1
ATOM 842 C C . GLU A 1 112 ? 10.826 7.872 21.648 1.00 18.19 153 GLU A C 1
ATOM 843 O O . GLU A 1 112 ? 9.801 7.974 20.974 1.00 17.91 153 GLU A O 1
ATOM 854 N N . ILE A 1 113 ? 11.518 8.930 22.062 1.00 15.77 154 ILE A N 1
ATOM 855 C CA . ILE A 1 113 ? 11.084 10.285 21.733 1.00 13.67 154 ILE A CA 1
ATOM 856 C C . ILE A 1 113 ? 11.351 10.579 20.241 1.00 11.83 154 ILE A C 1
ATOM 857 O O . ILE A 1 113 ? 10.482 11.092 19.534 1.00 12.62 154 ILE A O 1
ATOM 862 N N . ILE A 1 114 ? 12.537 10.226 19.755 1.00 11.20 155 ILE A N 1
ATOM 863 C CA . ILE A 1 114 ? 12.874 10.472 18.358 1.00 11.11 155 ILE A CA 1
ATOM 864 C C . ILE A 1 114 ? 11.984 9.624 17.441 1.00 12.13 155 ILE A C 1
ATOM 865 O O . ILE A 1 114 ? 11.484 10.115 16.439 1.00 9.92 155 ILE A O 1
ATOM 874 N N . VAL A 1 115 ? 11.778 8.360 17.807 1.00 12.17 156 VAL A N 1
ATOM 875 C CA . VAL A 1 115 ? 10.926 7.449 17.044 1.00 11.05 156 VAL A CA 1
ATOM 876 C C . VAL A 1 115 ? 9.482 7.965 17.063 1.00 9.52 156 VAL A C 1
ATOM 877 O O . VAL A 1 115 ? 8.794 7.910 16.050 1.00 10.30 156 VAL A O 1
ATOM 881 N N . GLY A 1 116 ? 9.046 8.481 18.210 1.00 9.95 157 GLY A N 1
ATOM 882 C CA . GLY A 1 116 ? 7.701 9.019 18.335 1.00 10.12 157 GLY A CA 1
ATOM 883 C C . GLY A 1 116 ? 7.483 10.251 17.456 1.00 12.05 157 GLY A C 1
ATOM 884 O O . GLY A 1 116 ? 6.453 10.382 16.784 1.00 11.36 157 GLY A O 1
ATOM 885 N N . ILE A 1 117 ? 8.460 11.157 17.458 1.00 10.93 158 ILE A N 1
ATOM 886 C CA . ILE A 1 117 ? 8.390 12.374 16.654 1.00 9.67 158 ILE A CA 1
ATOM 887 C C . ILE A 1 117 ? 8.332 12.045 15.162 1.00 9.83 158 ILE A C 1
ATOM 888 O O . ILE A 1 117 ? 7.465 12.539 14.441 1.00 11.35 158 ILE A O 1
ATOM 893 N N . ILE A 1 118 ? 9.268 11.226 14.697 1.00 10.32 159 ILE A N 1
ATOM 894 C CA . ILE A 1 118 ? 9.315 10.857 13.281 1.00 10.25 159 ILE A CA 1
ATOM 895 C C . ILE A 1 118 ? 8.086 10.022 12.876 1.00 10.88 159 ILE A C 1
ATOM 896 O O . ILE A 1 118 ? 7.609 10.117 11.746 1.00 9.22 159 ILE A O 1
ATOM 901 N N . GLY A 1 119 ? 7.520 9.277 13.825 1.00 10.62 160 GLY A N 1
ATOM 902 C CA . GLY A 1 119 ? 6.331 8.499 13.526 1.00 10.31 160 GLY A CA 1
ATOM 903 C C . GLY A 1 119 ? 5.112 9.380 13.356 1.00 9.56 160 GLY A C 1
ATOM 904 O O . GLY A 1 119 ? 4.356 9.248 12.385 1.00 10.48 160 GLY A O 1
ATOM 905 N N . VAL A 1 120 ? 4.920 10.296 14.299 1.00 10.23 161 VAL A N 1
ATOM 906 C CA . VAL A 1 120 ? 3.774 11.205 14.250 1.00 10.81 161 VAL A CA 1
ATOM 907 C C . VAL A 1 120 ? 3.882 12.154 13.050 1.00 11.00 161 VAL A C 1
ATOM 908 O O . VAL A 1 120 ? 2.902 12.404 12.349 1.00 10.52 161 VAL A O 1
ATOM 912 N N . GLU A 1 121 ? 5.091 12.619 12.773 1.00 9.47 162 GLU A N 1
ATOM 913 C CA . GLU A 1 121 ? 5.305 13.553 11.667 1.00 10.02 162 GLU A CA 1
ATOM 914 C C . GLU A 1 121 ? 5.139 13.014 10.251 1.00 10.69 162 GLU A C 1
ATOM 915 O O . GLU A 1 121 ? 4.456 13.628 9.431 1.00 10.71 162 GLU A O 1
ATOM 921 N N . THR A 1 122 ? 5.750 11.864 9.959 1.00 10.42 163 THR A N 1
ATOM 922 C CA . THR A 1 122 ? 5.718 11.312 8.601 1.00 9.96 163 THR A CA 1
ATOM 923 C C . THR A 1 122 ? 5.530 9.795 8.524 1.00 10.56 163 THR A C 1
ATOM 924 O O . THR A 1 122 ? 5.685 9.210 7.451 1.00 10.94 163 THR A O 1
ATOM 928 N N . ARG A 1 123 ? 5.197 9.161 9.647 1.00 11.39 164 ARG A N 1
ATOM 929 C CA . ARG A 1 123 ? 5.067 7.699 9.684 1.00 12.01 164 ARG A CA 1
ATOM 930 C C . ARG A 1 123 ? 6.372 7.085 9.162 1.00 12.63 164 ARG A C 1
ATOM 931 O O . ARG A 1 123 ? 6.388 6.211 8.295 1.00 14.70 164 ARG A O 1
ATOM 939 N N . TRP A 1 124 ? 7.475 7.623 9.668 1.00 10.61 165 TRP A N 1
ATOM 940 C CA . TRP A 1 124 ? 8.821 7.172 9.339 1.00 12.25 165 TRP A CA 1
ATOM 941 C C . TRP A 1 124 ? 9.177 7.243 7.855 1.00 13.03 165 TRP A C 1
ATOM 942 O O . TRP A 1 124 ? 9.648 6.273 7.263 1.00 12.54 165 TRP A O 1
ATOM 953 N N . GLY A 1 125 ? 8.923 8.409 7.256 1.00 12.49 166 GLY A N 1
ATOM 954 C CA . GLY A 1 125 ? 9.259 8.639 5.862 1.00 11.83 166 GLY A CA 1
ATOM 955 C C . GLY A 1 125 ? 8.242 8.236 4.823 1.00 11.01 166 GLY A C 1
ATOM 956 O O . GLY A 1 125 ? 8.482 8.421 3.635 1.00 13.05 166 GLY A O 1
ATOM 957 N N . ARG A 1 126 ? 7.100 7.720 5.265 1.00 12.20 167 ARG A N 1
ATOM 958 C CA . ARG A 1 126 ? 6.040 7.287 4.366 1.00 12.31 167 ARG A CA 1
ATOM 959 C C . ARG A 1 126 ? 5.175 8.430 3.868 1.00 14.23 167 ARG A C 1
ATOM 960 O O . ARG A 1 126 ? 4.649 8.364 2.762 1.00 14.93 167 ARG A O 1
ATOM 968 N N . VAL A 1 127 ? 5.031 9.476 4.679 1.00 13.28 168 VAL A N 1
ATOM 969 C CA . VAL A 1 127 ? 4.200 10.624 4.318 1.00 13.98 168 VAL A CA 1
ATOM 970 C C . VAL A 1 127 ? 4.995 11.888 4.615 1.00 13.60 168 VAL A C 1
ATOM 971 O O . VAL A 1 127 ? 4.876 12.473 5.689 1.00 13.31 168 VAL A O 1
ATOM 975 N N . MET A 1 128 ? 5.787 12.313 3.639 1.00 13.72 169 MET A N 1
ATOM 976 C CA . MET A 1 128 ? 6.619 13.487 3.811 1.00 13.97 169 MET A CA 1
ATOM 977 C C . MET A 1 128 ? 6.147 14.770 3.146 1.00 13.25 169 MET A C 1
ATOM 978 O O . MET A 1 128 ? 6.782 15.809 3.300 1.00 12.91 169 MET A O 1
ATOM 983 N N . GLY A 1 129 ? 5.007 14.707 2.462 1.00 13.50 170 GLY A N 1
ATOM 984 C CA . GLY A 1 129 ? 4.469 15.887 1.806 1.00 13.47 170 GLY A CA 1
ATOM 985 C C . GLY A 1 129 ? 4.580 15.797 0.296 1.00 13.95 170 GLY A C 1
ATOM 986 O O . GLY A 1 129 ? 5.551 15.249 -0.230 1.00 13.54 170 GLY A O 1
ATOM 987 N N . LYS A 1 130 ? 3.593 16.346 -0.407 1.00 11.88 171 LYS A N 1
ATOM 988 C CA . LYS A 1 130 ? 3.587 16.304 -1.867 1.00 13.57 171 LYS A CA 1
ATOM 989 C C . LYS A 1 130 ? 3.634 17.686 -2.510 1.00 12.50 171 LYS A C 1
ATOM 990 O O . LYS A 1 130 ? 3.561 17.796 -3.723 1.00 12.22 171 LYS A O 1
ATOM 996 N N . THR A 1 131 ? 3.741 18.738 -1.701 1.00 12.66 172 THR A N 1
ATOM 997 C CA . THR A 1 131 ? 3.741 20.109 -2.213 1.00 10.77 172 THR A CA 1
ATOM 998 C C . THR A 1 131 ? 5.145 20.653 -2.410 1.00 10.38 172 THR A C 1
ATOM 999 O O . THR A 1 131 ? 5.982 20.517 -1.527 1.00 9.41 172 THR A O 1
ATOM 1003 N N . ARG A 1 132 ? 5.418 21.269 -3.556 1.00 10.57 173 ARG A N 1
ATOM 1004 C CA . ARG A 1 132 ? 6.747 21.855 -3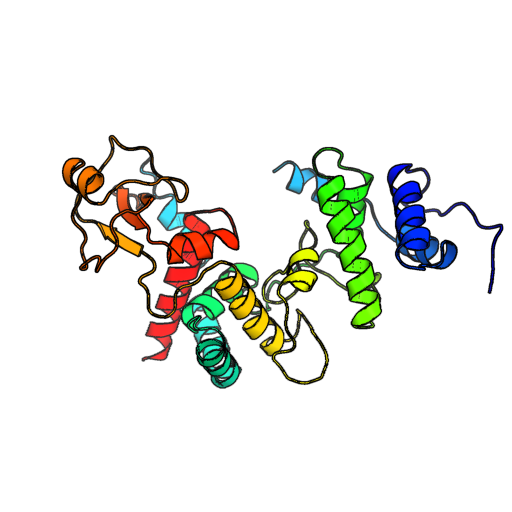.750 1.00 11.29 173 ARG A CA 1
ATOM 1005 C C . ARG A 1 132 ? 6.966 22.954 -2.693 1.00 10.79 173 ARG A C 1
ATOM 1006 O O . ARG A 1 132 ? 6.143 23.861 -2.538 1.00 10.39 173 ARG A O 1
ATOM 1014 N N . ILE A 1 133 ? 8.061 22.836 -1.944 1.00 9.06 174 ILE A N 1
ATOM 1015 C CA . ILE A 1 133 ? 8.398 23.793 -0.888 1.00 9.75 174 ILE A CA 1
ATOM 1016 C C . ILE A 1 133 ? 8.408 25.238 -1.421 1.00 10.32 174 ILE A C 1
ATOM 1017 O O . ILE A 1 133 ? 7.877 26.150 -0.787 1.00 10.56 174 ILE A O 1
ATOM 1022 N N . LEU A 1 134 ? 8.970 25.421 -2.609 1.00 9.37 175 LEU A N 1
ATOM 1023 C CA . LEU A 1 134 ? 9.038 26.734 -3.239 1.00 10.76 175 LEU A CA 1
ATOM 1024 C C . LEU A 1 134 ? 7.655 27.368 -3.414 1.00 10.87 175 LEU A C 1
ATOM 1025 O O . LEU A 1 134 ? 7.476 28.560 -3.158 1.00 10.65 175 LEU A O 1
ATOM 1030 N N . ASP A 1 135 ? 6.686 26.581 -3.881 1.00 10.96 176 ASP A N 1
ATOM 1031 C CA . ASP A 1 135 ? 5.325 27.076 -4.083 1.00 10.70 176 ASP A CA 1
ATOM 1032 C C . ASP A 1 135 ? 4.689 27.490 -2.757 1.00 12.46 176 ASP A C 1
ATOM 1033 O O . ASP A 1 135 ? 4.112 28.574 -2.644 1.00 12.08 176 ASP A O 1
ATOM 1038 N N . ALA A 1 136 ? 4.791 26.619 -1.752 1.00 11.45 177 ALA A N 1
ATOM 1039 C CA . ALA A 1 136 ? 4.191 26.903 -0.456 1.00 10.69 177 ALA A CA 1
ATOM 1040 C C . ALA A 1 136 ? 4.788 28.160 0.152 1.00 11.18 177 ALA A C 1
ATOM 1041 O O . ALA A 1 136 ? 4.058 29.055 0.571 1.00 10.91 177 ALA A O 1
ATOM 1043 N N . LEU A 1 137 ? 6.113 28.251 0.135 1.00 11.47 178 LEU A N 1
ATOM 1044 C CA . LEU A 1 137 ? 6.793 29.398 0.732 1.00 11.02 178 LEU A CA 1
ATOM 1045 C C . LEU A 1 137 ? 6.605 30.689 -0.042 1.00 12.38 178 LEU A C 1
ATOM 1046 O O . LEU A 1 137 ? 6.447 31.755 0.565 1.00 12.47 178 LEU A O 1
ATOM 1051 N N . ALA A 1 138 ? 6.563 30.605 -1.369 1.00 12.22 179 ALA A N 1
ATOM 1052 C CA . ALA A 1 138 ? 6.358 31.819 -2.174 1.00 13.82 179 ALA A CA 1
ATOM 1053 C C . ALA A 1 138 ? 4.932 32.312 -1.954 1.00 13.12 179 ALA A C 1
ATOM 1054 O O . ALA A 1 138 ? 4.700 33.502 -1.803 1.00 13.49 179 ALA A O 1
ATOM 1056 N N . THR A 1 139 ? 3.987 31.380 -1.910 1.00 12.80 180 THR A N 1
ATOM 1057 C CA . THR A 1 139 ? 2.583 31.711 -1.705 1.00 13.42 180 THR A CA 1
ATOM 1058 C C . THR A 1 139 ? 2.355 32.414 -0.368 1.00 14.79 180 THR A C 1
ATOM 1059 O O . THR A 1 139 ? 1.678 33.439 -0.298 1.00 14.40 180 THR A O 1
ATOM 1063 N N . LEU A 1 140 ? 2.966 31.883 0.683 1.00 14.08 181 LEU A N 1
ATOM 1064 C CA . LEU A 1 140 ? 2.814 32.436 2.017 1.00 13.79 181 LEU A CA 1
ATOM 1065 C C . LEU A 1 140 ? 3.641 33.707 2.243 1.00 15.63 181 LEU A C 1
ATOM 1066 O O . LEU A 1 140 ? 3.348 34.506 3.139 1.00 15.82 181 LEU A O 1
ATOM 1071 N N . SER A 1 141 ? 4.685 33.875 1.438 1.00 15.35 182 SER A N 1
ATOM 1072 C CA . SER A 1 141 ? 5.549 35.040 1.537 1.00 16.22 182 SER A CA 1
ATOM 1073 C C . SER A 1 141 ? 4.990 36.227 0.750 1.00 17.49 182 SER A C 1
ATOM 1074 O O . SER A 1 141 ? 5.079 37.375 1.194 1.00 18.94 182 SER A O 1
ATOM 1077 N N . PHE A 1 142 ? 4.374 35.946 -0.391 1.00 16.06 183 PHE A N 1
ATOM 1078 C CA . PHE A 1 142 ? 3.926 37.020 -1.266 1.00 16.77 183 PHE A CA 1
ATOM 1079 C C . PHE A 1 142 ? 2.434 37.283 -1.347 1.00 17.32 183 PHE A C 1
ATOM 1080 O O . PHE A 1 142 ? 2.023 38.309 -1.886 1.00 16.75 183 PHE A O 1
ATOM 1088 N N . ASN A 1 143 ? 1.624 36.362 -0.832 1.00 18.09 184 ASN A N 1
ATOM 1089 C CA . ASN A 1 143 ? 0.170 36.517 -0.889 1.00 18.30 184 ASN A CA 1
ATOM 1090 C C . ASN A 1 143 ? -0.503 36.213 0.445 1.00 17.80 184 ASN A C 1
ATOM 1091 O O . ASN A 1 143 ? -1.649 35.760 0.470 1.00 19.46 184 ASN A O 1
ATOM 1096 N N . TYR A 1 144 ? 0.196 36.475 1.546 1.00 16.29 185 TYR A N 1
ATOM 1097 C CA . TYR A 1 144 ? -0.357 36.209 2.870 1.00 17.29 185 TYR A CA 1
ATOM 1098 C C . TYR A 1 144 ? 0.201 37.200 3.901 1.00 17.99 185 TYR A C 1
ATOM 1099 O O . TYR A 1 144 ? 1.059 36.853 4.711 1.00 16.00 185 TYR A O 1
ATOM 1108 N N . PRO A 1 145 ? -0.349 38.429 3.939 1.00 18.33 186 PRO A N 1
ATOM 1109 C CA . PRO A 1 145 ? 0.086 39.486 4.859 1.00 18.01 186 PRO A CA 1
ATOM 1110 C C . PRO A 1 145 ? 0.279 39.099 6.317 1.00 17.08 186 PRO A C 1
ATOM 1111 O O . PRO A 1 145 ? 1.298 39.441 6.928 1.00 18.61 186 PRO A O 1
ATOM 1115 N N . ARG A 1 146 ? -0.671 38.348 6.859 1.00 17.61 187 ARG A N 1
ATOM 1116 C CA . ARG A 1 146 ? -0.611 37.951 8.258 1.00 18.64 187 ARG A CA 1
ATOM 1117 C C . ARG A 1 146 ? 0.710 37.332 8.710 1.00 18.66 187 ARG A C 1
ATOM 1118 O O . ARG A 1 146 ? 1.240 37.704 9.754 1.00 18.41 187 ARG A O 1
ATOM 1126 N N . ARG A 1 147 ? 1.263 36.420 7.912 1.00 17.74 188 ARG A N 1
ATOM 1127 C CA . ARG A 1 147 ? 2.520 35.772 8.276 1.00 18.17 188 ARG A CA 1
ATOM 1128 C C . ARG A 1 147 ? 3.604 35.928 7.212 1.00 18.56 188 ARG A C 1
ATOM 1129 O O . ARG A 1 147 ? 4.564 35.168 7.180 1.00 18.49 188 ARG A O 1
ATOM 1137 N N . ALA A 1 148 ? 3.474 36.954 6.376 1.00 18.82 189 ALA A N 1
ATOM 1138 C CA . ALA A 1 148 ? 4.440 37.199 5.312 1.00 18.01 189 ALA A CA 1
ATOM 1139 C C . ALA A 1 148 ? 5.878 37.378 5.784 1.00 17.25 189 ALA A C 1
ATOM 1140 O O . ALA A 1 148 ? 6.801 36.922 5.114 1.00 16.34 189 ALA A O 1
ATOM 1142 N N . GLU A 1 149 ? 6.089 38.056 6.913 1.00 16.60 190 GLU A N 1
ATOM 1143 C CA . GLU A 1 149 ? 7.458 38.251 7.386 1.00 17.90 190 GLU A CA 1
ATOM 1144 C C . GLU A 1 149 ? 8.104 36.947 7.815 1.00 15.88 190 GLU A C 1
ATOM 1145 O O . GLU A 1 149 ? 9.250 36.698 7.485 1.00 18.46 190 GLU A O 1
ATOM 1151 N N . TYR A 1 150 ? 7.361 36.117 8.539 1.00 16.14 191 TYR A N 1
ATOM 1152 C CA . TYR A 1 150 ? 7.854 34.813 8.985 1.00 16.74 191 TYR A CA 1
ATOM 1153 C C . TYR A 1 150 ? 8.194 33.941 7.773 1.00 14.18 191 TYR A C 1
ATOM 1154 O O . TYR A 1 150 ? 9.312 33.446 7.647 1.00 14.77 191 TYR A O 1
ATOM 1163 N N . PHE A 1 151 ? 7.240 33.798 6.857 1.00 15.31 192 PHE A N 1
ATOM 1164 C CA . PHE A 1 151 ? 7.463 32.956 5.687 1.00 15.36 192 PHE A CA 1
ATOM 1165 C C . PHE A 1 151 ? 8.491 33.440 4.691 1.00 15.22 192 PHE A C 1
ATOM 1166 O O . PHE A 1 151 ? 9.164 32.633 4.042 1.00 13.44 192 PHE A O 1
ATOM 1174 N N . SER A 1 152 ? 8.665 34.760 4.627 1.00 15.57 193 SER A N 1
ATOM 1175 C CA . SER A 1 152 ? 9.659 35.351 3.754 1.00 15.08 193 SER A CA 1
ATOM 1176 C C . SER A 1 152 ? 11.014 34.933 4.309 1.00 13.29 193 SER A C 1
ATOM 1177 O O . SER A 1 152 ? 11.957 34.669 3.558 1.00 12.80 193 SER A O 1
ATOM 1180 N N . GLY A 1 153 ? 11.093 34.862 5.639 1.00 14.62 194 GLY A N 1
ATOM 1181 C CA . GLY A 1 153 ? 12.321 34.437 6.295 1.00 14.26 194 GLY A CA 1
ATOM 1182 C C . GLY A 1 153 ? 12.602 32.971 5.989 1.00 15.61 194 GLY A C 1
ATOM 1183 O O . GLY A 1 153 ? 13.760 32.577 5.816 1.00 15.65 194 GLY A O 1
ATOM 1184 N 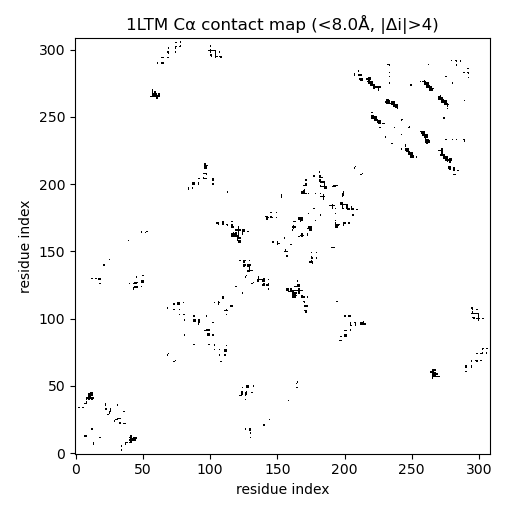N . GLU A 1 154 ? 11.545 32.159 5.939 1.00 15.64 195 GLU A N 1
ATOM 1185 C CA . GLU A 1 154 ? 11.673 30.728 5.631 1.00 14.20 195 GLU A CA 1
ATOM 1186 C C . GLU A 1 154 ? 12.093 30.525 4.181 1.00 12.10 195 GLU A C 1
ATOM 1187 O O . GLU A 1 154 ? 12.934 29.680 3.899 1.00 12.28 195 GLU A O 1
ATOM 1193 N N . LEU A 1 155 ? 11.526 31.321 3.271 1.00 13.24 196 LEU A N 1
ATOM 1194 C CA . LEU A 1 155 ? 11.861 31.233 1.843 1.00 12.29 196 LEU A CA 1
ATOM 1195 C C . LEU A 1 155 ? 13.325 31.608 1.612 1.00 12.99 196 LEU A C 1
ATOM 1196 O O . LEU A 1 155 ? 14.033 30.964 0.827 1.00 14.59 196 LEU A O 1
ATOM 1201 N N . GLU A 1 156 ? 13.768 32.661 2.293 1.00 11.82 197 GLU A N 1
ATOM 1202 C CA . GLU A 1 156 ? 15.147 33.122 2.206 1.00 14.01 197 GLU A CA 1
ATOM 1203 C C . GLU A 1 156 ? 16.087 31.975 2.617 1.00 14.38 197 GLU A C 1
ATOM 1204 O O . GLU A 1 156 ? 17.013 31.613 1.885 1.00 15.40 197 GLU A O 1
ATOM 1210 N N . THR A 1 157 ? 15.804 31.372 3.770 1.00 15.27 198 THR A N 1
ATOM 1211 C CA . THR A 1 157 ? 16.609 30.266 4.295 1.00 15.87 198 THR A CA 1
ATOM 1212 C C . THR A 1 157 ? 16.518 29.034 3.409 1.00 16.48 198 THR A C 1
ATOM 1213 O O . THR A 1 157 ? 17.504 28.312 3.229 1.00 17.43 198 THR A O 1
ATOM 1217 N N . PHE A 1 158 ? 15.339 28.806 2.840 1.00 15.65 199 PHE A N 1
ATOM 1218 C CA . PHE A 1 158 ? 15.140 27.674 1.953 1.00 15.50 199 PHE A CA 1
ATOM 1219 C C . PHE A 1 158 ? 16.027 27.826 0.718 1.00 15.77 199 PHE A C 1
ATOM 1220 O O . PHE A 1 158 ? 16.676 26.870 0.298 1.00 16.37 199 PHE A O 1
ATOM 1228 N N . LEU A 1 159 ? 16.053 29.018 0.122 1.00 14.43 200 LEU A N 1
ATOM 1229 C CA . LEU A 1 159 ? 16.883 29.224 -1.055 1.00 16.57 200 LEU A CA 1
ATOM 1230 C C . LEU A 1 159 ? 18.377 29.120 -0.709 1.00 18.41 200 LEU A C 1
ATOM 1231 O O . LEU A 1 159 ? 19.177 28.650 -1.518 1.00 20.43 200 LEU A O 1
ATOM 1236 N N . LEU A 1 160 ? 18.745 29.500 0.511 1.00 20.03 201 LEU A N 1
ATOM 1237 C CA . LEU A 1 160 ? 20.137 29.398 0.952 1.00 21.29 201 LEU A CA 1
ATOM 1238 C C . LEU A 1 160 ? 20.484 27.934 1.216 1.00 23.27 201 LEU A C 1
ATOM 1239 O O . LEU A 1 160 ? 21.593 27.502 0.916 1.00 25.60 201 LEU A O 1
ATOM 1244 N N . MET A 1 161 ? 19.526 27.173 1.755 1.00 24.24 202 MET A N 1
ATOM 1245 C CA . MET A 1 161 ? 19.718 25.744 2.027 1.00 23.58 202 MET A CA 1
ATOM 1246 C C . MET A 1 161 ? 19.939 25.010 0.714 1.00 24.50 202 MET A C 1
ATOM 1247 O O . MET A 1 161 ? 20.874 24.225 0.595 1.00 26.87 202 MET A O 1
ATOM 1256 N N . ALA A 1 162 ? 19.065 25.256 -0.263 1.00 24.87 203 ALA A N 1
ATOM 1257 C CA . ALA A 1 162 ? 19.155 24.608 -1.564 1.00 25.92 203 ALA A CA 1
ATOM 1258 C C . ALA A 1 162 ? 20.509 24.891 -2.201 1.00 29.41 203 ALA A C 1
ATOM 1259 O O . ALA A 1 162 ? 21.141 23.986 -2.741 1.00 30.63 203 ALA A O 1
ATOM 1261 N N . ARG A 1 163 ? 20.959 26.143 -2.118 1.00 31.64 204 ARG A N 1
ATOM 1262 C CA . ARG A 1 163 ? 22.258 26.566 -2.665 1.00 32.22 204 ARG A CA 1
ATOM 1263 C C . ARG A 1 163 ? 23.422 25.776 -2.020 1.00 33.65 204 ARG A C 1
ATOM 1264 O O . ARG A 1 163 ? 24.271 25.248 -2.729 1.00 34.78 204 ARG A O 1
ATOM 1279 N N . ASP A 1 164 ? 23.398 25.648 -0.690 1.00 36.22 205 ASP A N 1
ATOM 1280 C CA . ASP A 1 164 ? 24.442 24.941 0.078 1.00 39.26 205 ASP A CA 1
ATOM 1281 C C . ASP A 1 164 ? 24.466 23.403 0.012 1.00 41.09 205 ASP A C 1
ATOM 1282 O O . ASP A 1 164 ? 25.540 22.802 0.043 1.00 42.25 205 ASP A O 1
ATOM 1287 N N . GLU A 1 165 ? 23.286 22.782 0.008 1.00 41.29 206 GLU A N 1
ATOM 1288 C CA . GLU A 1 165 ? 23.192 21.324 -0.076 1.00 41.56 206 GLU A CA 1
ATOM 1289 C C . GLU A 1 165 ? 23.099 20.920 -1.558 1.00 42.11 206 GLU A C 1
ATOM 1290 O O . GLU A 1 165 ? 22.827 19.768 -1.884 1.00 43.48 206 GLU A O 1
ATOM 1296 N N . GLN A 1 166 ? 23.351 21.890 -2.438 1.00 43.18 207 GLN A N 1
ATOM 1297 C CA . GLN A 1 166 ? 23.306 21.708 -3.893 1.00 45.08 207 GLN A CA 1
ATOM 1298 C C . GLN A 1 166 ? 22.025 21.108 -4.510 1.00 44.34 207 GLN A C 1
ATOM 1299 O O . GLN A 1 166 ? 22.082 20.453 -5.550 1.00 45.81 207 GLN A O 1
ATOM 1305 N N . ASP A 1 167 ? 20.884 21.395 -3.885 1.00 41.64 208 ASP A N 1
ATOM 1306 C CA . ASP A 1 167 ? 19.580 20.934 -4.370 1.00 38.73 208 ASP A CA 1
ATOM 1307 C C . ASP A 1 167 ? 18.994 21.920 -5.386 1.00 37.40 208 ASP A C 1
ATOM 1308 O O . ASP A 1 167 ? 19.351 23.100 -5.414 1.00 39.10 208 ASP A O 1
ATOM 1313 N N . ASP A 1 168 ? 18.141 21.413 -6.265 1.00 36.38 209 ASP A N 1
ATOM 1314 C CA . ASP A 1 168 ? 17.447 22.263 -7.219 1.00 34.54 209 ASP A CA 1
ATOM 1315 C C . ASP A 1 168 ? 16.225 22.642 -6.375 1.00 32.62 209 ASP A C 1
ATOM 1316 O O . ASP A 1 168 ? 15.444 21.776 -5.985 1.00 31.46 209 ASP A O 1
ATOM 1321 N N . PRO A 1 169 ? 16.058 23.940 -6.071 1.00 31.39 210 PRO A N 1
ATOM 1322 C CA . PRO A 1 169 ? 14.928 24.402 -5.254 1.00 29.96 210 PRO A CA 1
ATOM 1323 C C . PRO A 1 169 ? 13.547 23.942 -5.692 1.00 29.25 210 PRO A C 1
ATOM 1324 O O . PRO A 1 169 ? 12.670 23.765 -4.854 1.00 31.20 210 PRO A O 1
ATOM 1328 N N . LEU A 1 170 ? 13.367 23.709 -6.987 1.00 28.04 211 LEU A N 1
ATOM 1329 C CA . LEU A 1 170 ? 12.077 23.271 -7.518 1.00 28.93 211 LEU A CA 1
ATOM 1330 C C . LEU A 1 170 ? 11.803 21.780 -7.314 1.00 27.86 211 LEU A C 1
ATOM 1331 O O . LEU A 1 170 ? 10.673 21.334 -7.459 1.00 29.26 211 LEU A O 1
ATOM 1336 N N . ASN A 1 171 ? 12.826 21.004 -6.989 1.00 26.22 212 ASN A N 1
ATOM 1337 C CA . ASN A 1 171 ? 12.628 19.572 -6.805 1.00 28.70 212 ASN A CA 1
ATOM 1338 C C . ASN A 1 171 ? 12.180 19.129 -5.412 1.00 26.76 212 ASN A C 1
ATOM 1339 O O . ASN A 1 171 ? 11.601 18.053 -5.262 1.00 31.22 212 ASN A O 1
ATOM 1344 N N . LEU A 1 172 ? 12.355 19.981 -4.410 1.00 20.59 213 LEU A N 1
ATOM 1345 C CA . LEU A 1 172 ? 12.024 19.580 -3.053 1.00 16.01 213 LEU A CA 1
ATOM 1346 C C . LEU A 1 172 ? 10.552 19.716 -2.700 1.00 14.35 213 LEU A C 1
ATOM 1347 O O . LEU A 1 172 ? 9.944 20.751 -2.945 1.00 12.95 213 LEU A O 1
ATOM 1352 N N . LYS A 1 173 ? 9.991 18.662 -2.118 1.00 12.04 214 LYS A N 1
ATOM 1353 C CA . LYS A 1 173 ? 8.584 18.649 -1.724 1.00 12.84 214 LYS A CA 1
ATOM 1354 C C . LYS A 1 173 ? 8.412 18.495 -0.220 1.00 12.65 214 LYS A C 1
ATOM 1355 O O . LYS A 1 173 ? 9.310 18.012 0.469 1.00 13.79 214 LYS A O 1
ATOM 1361 N N . GLY A 1 174 ? 7.264 18.927 0.289 1.00 9.41 215 GLY A N 1
ATOM 1362 C CA . GLY A 1 174 ? 7.009 18.844 1.709 1.00 9.79 215 GLY A CA 1
ATOM 1363 C C . GLY A 1 174 ? 5.595 19.276 2.029 1.00 10.83 215 GLY A C 1
ATOM 1364 O O . GLY A 1 174 ? 4.683 19.122 1.193 1.00 11.00 215 GLY A O 1
ATOM 1365 N N . SER A 1 175 ? 5.408 19.845 3.217 1.00 10.33 216 SER A N 1
ATOM 1366 C CA . SER A 1 175 ? 4.071 20.237 3.655 1.00 11.85 216 SER A CA 1
ATOM 1367 C C . SER A 1 175 ? 3.554 21.521 3.036 1.00 13.44 216 SER A C 1
ATOM 1368 O O . SER A 1 175 ? 4.281 22.236 2.325 1.00 12.03 216 SER A O 1
ATOM 1371 N N . PHE A 1 176 ? 2.282 21.803 3.329 1.00 14.70 217 PHE A N 1
ATOM 1372 C CA . PHE A 1 176 ? 1.624 23.011 2.853 1.00 15.03 217 PHE A CA 1
ATOM 1373 C C . PHE A 1 176 ? 2.215 24.266 3.499 1.00 14.55 217 PHE A C 1
ATOM 1374 O O . PHE A 1 176 ? 1.885 25.369 3.090 1.00 14.87 217 PHE A O 1
ATOM 1382 N N . ALA A 1 177 ? 3.070 24.089 4.508 1.00 13.02 218 ALA A N 1
ATOM 1383 C CA . ALA A 1 177 ? 3.733 25.205 5.183 1.00 12.85 218 ALA A CA 1
ATOM 1384 C C . ALA A 1 177 ? 5.251 25.202 4.925 1.00 12.78 218 ALA A C 1
ATOM 1385 O O . ALA A 1 177 ? 5.987 25.981 5.524 1.00 13.05 218 ALA A O 1
ATOM 1387 N N . GLY A 1 178 ? 5.708 24.318 4.039 1.00 11.37 219 GLY A N 1
ATOM 1388 C CA . GLY A 1 178 ? 7.123 24.232 3.709 1.00 12.03 219 GLY A CA 1
ATOM 1389 C C . GLY A 1 178 ? 7.984 23.343 4.610 1.00 13.53 219 GLY A C 1
ATOM 1390 O O . GLY A 1 178 ? 9.215 23.478 4.597 1.00 13.36 219 GLY A O 1
ATOM 1391 N N . ALA A 1 179 ? 7.355 22.479 5.419 1.00 12.00 220 ALA A N 1
ATOM 1392 C CA . ALA A 1 179 ? 8.089 21.558 6.308 1.00 10.51 220 ALA A CA 1
ATOM 1393 C C . ALA A 1 179 ? 8.674 20.408 5.476 1.00 10.10 220 ALA A C 1
ATOM 1394 O O . ALA A 1 179 ? 8.008 19.875 4.571 1.00 9.11 220 ALA A O 1
ATOM 1396 N N . MET A 1 180 ? 9.887 19.982 5.839 1.00 8.45 221 MET A N 1
ATOM 1397 C CA . MET A 1 180 ? 10.610 18.978 5.067 1.00 8.16 221 MET A CA 1
ATOM 1398 C C . MET A 1 180 ? 11.159 17.717 5.741 1.00 9.54 221 MET A C 1
ATOM 1399 O O . MET A 1 180 ? 11.631 17.753 6.863 1.00 9.39 221 MET A O 1
ATOM 1404 N N . GLY A 1 181 ? 11.217 16.648 4.947 1.00 10.55 222 GLY A N 1
ATOM 1405 C CA . GLY A 1 181 ? 11.809 15.398 5.367 1.00 9.21 222 GLY A CA 1
ATOM 1406 C C . GLY A 1 181 ? 11.167 14.602 6.463 1.00 9.63 222 GLY A C 1
ATOM 1407 O O . GLY A 1 181 ? 10.035 14.865 6.851 1.00 9.84 222 GLY A O 1
ATOM 1408 N N . TYR A 1 182 ? 11.936 13.640 6.977 1.00 9.51 223 TYR A N 1
ATOM 1409 C CA . TYR A 1 182 ? 11.477 12.741 8.042 1.00 9.23 223 TYR A CA 1
ATOM 1410 C C . TYR A 1 182 ? 10.891 13.407 9.273 1.00 9.69 223 TYR A C 1
ATOM 1411 O O . TYR A 1 182 ? 9.915 12.900 9.835 1.00 12.10 223 TYR A O 1
ATOM 1420 N N . GLY A 1 183 ? 11.531 14.483 9.737 1.00 9.36 224 GLY A N 1
ATOM 1421 C CA . GLY A 1 183 ? 11.055 15.195 10.913 1.00 9.82 224 GLY A CA 1
ATOM 1422 C C . GLY A 1 183 ? 10.225 16.441 10.608 1.00 9.95 224 GLY A C 1
ATOM 1423 O O . GLY A 1 183 ? 9.836 17.164 11.531 1.00 11.46 224 GLY A O 1
ATOM 1424 N N . GLN A 1 184 ? 9.949 16.690 9.325 1.00 9.13 225 GLN A N 1
ATOM 1425 C CA . GLN A 1 184 ? 9.176 17.864 8.901 1.00 8.98 225 GLN A CA 1
ATOM 1426 C C . GLN A 1 184 ? 9.782 19.152 9.474 1.00 9.37 225 GLN A C 1
ATOM 1427 O O . GLN A 1 184 ? 9.122 19.925 10.180 1.00 8.99 225 GLN A O 1
ATOM 1433 N N . PHE A 1 185 ? 11.071 19.327 9.223 1.00 9.37 226 PHE A N 1
ATOM 1434 C CA . PHE A 1 185 ? 11.793 20.513 9.661 1.00 10.38 226 PHE A CA 1
ATOM 1435 C C . PHE A 1 185 ? 11.449 21.717 8.768 1.00 9.67 226 PHE A C 1
ATOM 1436 O O . PHE A 1 185 ? 11.410 21.602 7.541 1.00 10.71 226 PHE A O 1
ATOM 1444 N N . MET A 1 186 ? 11.180 22.865 9.382 1.00 10.14 227 MET A N 1
ATOM 1445 C CA . MET A 1 186 ? 10.960 24.094 8.614 1.00 10.01 227 MET A CA 1
ATOM 1446 C C . MET A 1 186 ? 12.372 24.573 8.230 1.00 11.31 227 MET A C 1
ATOM 1447 O O . MET A 1 186 ? 13.367 24.193 8.878 1.00 9.95 227 MET A O 1
ATOM 1452 N N . PRO A 1 187 ? 12.489 25.404 7.173 1.00 10.91 228 PRO A N 1
ATOM 1453 C CA . PRO A 1 187 ? 13.816 25.890 6.785 1.00 11.85 228 PRO A CA 1
ATOM 1454 C C . PRO A 1 187 ? 14.599 26.535 7.948 1.00 12.65 228 PRO A C 1
ATOM 1455 O O . PRO A 1 187 ? 15.801 26.343 8.058 1.00 11.69 228 PRO A O 1
ATOM 1459 N N . SER A 1 188 ? 13.926 27.260 8.837 1.00 12.37 229 SER A N 1
ATOM 1460 C CA . SER A 1 188 ? 14.630 27.894 9.950 1.00 13.86 229 SER A CA 1
ATOM 1461 C C . SER A 1 188 ? 15.171 26.874 10.948 1.00 13.36 229 SER A C 1
ATOM 1462 O O . SER A 1 188 ? 16.203 27.100 11.572 1.00 15.02 229 SER A O 1
ATOM 1465 N N . SER A 1 189 ? 14.491 25.740 11.076 1.00 13.25 230 SER A N 1
ATOM 1466 C CA . SER A 1 189 ? 14.957 24.679 11.970 1.00 13.15 230 SER A CA 1
ATOM 1467 C C . SER A 1 189 ? 16.169 24.020 11.338 1.00 11.93 230 SER A C 1
ATOM 1468 O O . SER A 1 189 ? 17.080 23.621 12.040 1.00 12.37 230 SER A O 1
ATOM 1471 N N . TYR A 1 190 ? 16.160 23.865 10.017 1.00 12.75 231 TYR A N 1
ATOM 1472 C CA . TYR A 1 190 ? 17.310 23.289 9.330 1.00 13.52 231 TYR A CA 1
ATOM 1473 C C . TYR A 1 190 ? 18.509 24.174 9.654 1.00 15.00 231 TYR A C 1
ATOM 1474 O O . TYR A 1 190 ? 19.567 23.694 10.023 1.00 14.24 231 TYR A O 1
ATOM 1483 N N . LYS A 1 191 ? 18.314 25.480 9.513 1.00 15.05 232 LYS A N 1
ATOM 1484 C CA . LYS A 1 191 ? 19.366 26.451 9.763 1.00 16.45 232 LYS A CA 1
ATOM 1485 C C . LYS A 1 191 ? 19.879 26.432 11.198 1.00 16.28 232 LYS A C 1
ATOM 1486 O O . LYS A 1 191 ? 21.077 26.352 11.431 1.00 16.69 232 LYS A O 1
ATOM 1492 N N . GLN A 1 192 ? 18.967 26.450 12.158 1.00 16.22 233 GLN A N 1
ATOM 1493 C CA . GLN A 1 192 ? 19.363 26.504 13.551 1.00 17.13 233 GLN A CA 1
ATOM 1494 C C . GLN A 1 192 ? 19.643 25.188 14.263 1.00 16.95 233 GLN A C 1
ATOM 1495 O O . GLN A 1 192 ? 20.452 25.164 15.194 1.00 15.46 233 GLN A O 1
ATOM 1501 N N . TYR A 1 193 ? 19.046 24.091 13.795 1.00 13.96 234 TYR A N 1
ATOM 1502 C CA . TYR A 1 193 ? 19.186 22.829 14.513 1.00 12.97 234 TYR A CA 1
ATOM 1503 C C . TYR A 1 193 ? 19.611 21.571 13.764 1.00 13.68 234 TYR A C 1
ATOM 1504 O O . TYR A 1 193 ? 20.035 20.603 14.407 1.00 14.09 234 TYR A O 1
ATOM 1513 N N . ALA A 1 194 ? 19.468 21.539 12.443 1.00 12.04 235 ALA A N 1
ATOM 1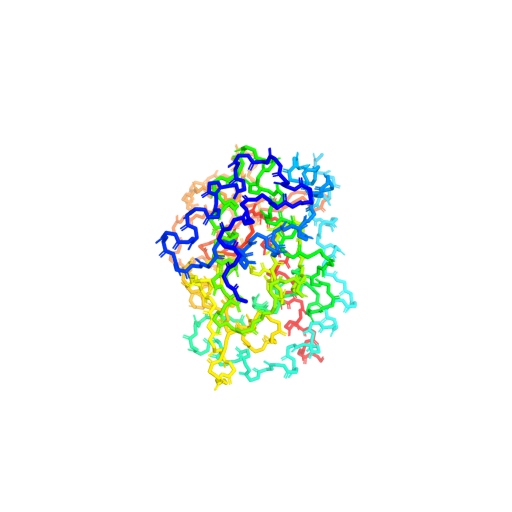514 C CA . ALA A 1 194 ? 19.845 20.332 11.698 1.00 10.77 235 ALA A CA 1
ATOM 1515 C C . ALA A 1 194 ? 21.347 20.085 11.771 1.00 13.98 235 ALA A C 1
ATOM 1516 O O . ALA A 1 194 ? 22.137 21.025 11.821 1.00 12.84 235 ALA A O 1
ATOM 1518 N N . VAL A 1 195 ? 21.741 18.815 11.820 1.00 13.84 236 VAL A N 1
ATOM 1519 C CA . VAL A 1 195 ? 23.159 18.453 11.897 1.00 12.93 236 VAL A CA 1
ATOM 1520 C C . VAL A 1 195 ? 23.510 17.326 10.929 1.00 13.50 236 VAL A C 1
ATOM 1521 O O . VAL A 1 195 ? 22.637 16.593 10.435 1.00 12.04 236 VAL A O 1
ATOM 1525 N N . ASP A 1 196 ? 24.785 17.245 10.585 1.00 13.74 237 ASP A N 1
ATOM 1526 C CA . ASP A 1 196 ? 25.259 16.160 9.729 1.00 16.16 237 ASP A CA 1
ATOM 1527 C C . ASP A 1 196 ? 25.507 14.989 10.695 1.00 15.70 237 ASP A C 1
ATOM 1528 O O . ASP A 1 196 ? 26.589 14.864 11.285 1.00 17.20 237 ASP A O 1
ATOM 1533 N N . PHE A 1 197 ? 24.487 14.170 10.916 1.00 14.88 238 PHE A N 1
ATOM 1534 C CA . PHE A 1 197 ? 24.641 13.058 11.845 1.00 13.81 238 PHE A CA 1
ATOM 1535 C C . PHE A 1 197 ? 25.175 11.799 11.156 1.00 14.98 238 PHE A C 1
ATOM 1536 O O . PHE A 1 197 ? 25.750 10.920 11.808 1.00 15.21 238 PHE A O 1
ATOM 1544 N N . SER A 1 198 ? 24.993 11.720 9.838 1.00 13.54 239 SER A N 1
ATOM 1545 C CA . SER A 1 198 ? 25.464 10.567 9.077 1.00 15.21 239 SER A CA 1
ATOM 1546 C C . SER A 1 198 ? 26.976 10.637 8.871 1.00 16.30 239 SER A C 1
ATOM 1547 O O . SER A 1 198 ? 27.626 9.609 8.665 1.00 18.64 239 SER A O 1
ATOM 1550 N N . GLY A 1 199 ? 27.532 11.844 8.944 1.00 14.24 240 GLY A N 1
ATOM 1551 C CA . GLY A 1 199 ? 28.962 12.017 8.771 1.00 15.17 240 GLY A CA 1
ATOM 1552 C C . GLY A 1 199 ? 29.440 12.114 7.331 1.00 16.64 240 GLY A C 1
ATOM 1553 O O . GLY A 1 199 ? 30.631 11.982 7.077 1.00 18.39 240 GLY A O 1
ATOM 1554 N N . ASP A 1 200 ? 28.533 12.344 6.384 1.00 15.88 241 ASP A N 1
ATOM 1555 C CA . ASP A 1 200 ? 28.925 12.460 4.980 1.00 14.64 241 ASP A CA 1
ATOM 1556 C C . ASP A 1 200 ? 29.305 13.887 4.526 1.00 14.40 241 ASP A C 1
ATOM 1557 O O . ASP A 1 200 ? 29.580 14.119 3.338 1.00 15.89 241 ASP A O 1
ATOM 1562 N N . GLY A 1 201 ? 29.334 14.824 5.472 1.00 13.51 242 GLY A N 1
ATOM 1563 C CA . GLY A 1 201 ? 29.657 16.206 5.152 1.00 15.16 242 GLY A CA 1
ATOM 1564 C C . GLY A 1 201 ? 28.451 17.054 4.771 1.00 15.61 242 GLY A C 1
ATOM 1565 O O . GLY A 1 201 ? 28.568 18.270 4.608 1.00 16.13 242 GLY A O 1
ATOM 1566 N N . HIS A 1 202 ? 27.286 16.416 4.668 1.00 16.55 243 HIS A N 1
ATOM 1567 C CA . HIS A 1 202 ? 26.052 17.094 4.285 1.00 18.18 243 HIS A CA 1
ATOM 1568 C C . HIS A 1 202 ? 24.924 16.969 5.298 1.00 17.43 243 HIS A C 1
ATOM 1569 O O . HIS A 1 202 ? 24.988 16.156 6.212 1.00 16.92 243 HIS A O 1
ATOM 1576 N N . ILE A 1 203 ? 23.928 17.840 5.166 1.00 16.57 244 ILE A N 1
ATOM 1577 C CA . ILE A 1 203 ? 22.775 17.819 6.057 1.00 16.55 244 ILE A CA 1
ATOM 1578 C C . ILE A 1 203 ? 21.550 17.615 5.175 1.00 16.18 244 ILE A C 1
ATOM 1579 O O . ILE A 1 203 ? 21.052 18.544 4.545 1.00 18.74 244 ILE A O 1
ATOM 1584 N N . ASN A 1 204 ? 21.097 16.371 5.116 1.00 15.23 245 ASN A N 1
ATOM 1585 C CA . ASN A 1 204 ? 19.960 15.986 4.301 1.00 15.22 245 ASN A CA 1
ATOM 1586 C C . ASN A 1 204 ? 18.746 15.650 5.194 1.00 14.98 245 ASN A C 1
ATOM 1587 O O . ASN A 1 204 ? 18.739 14.647 5.896 1.00 13.14 245 ASN A O 1
ATOM 1592 N N . LEU A 1 205 ? 17.711 16.485 5.146 1.00 13.97 246 LEU A N 1
ATOM 1593 C CA . LEU A 1 205 ? 16.512 16.263 5.961 1.00 11.86 246 LEU A CA 1
ATOM 1594 C C . LEU A 1 205 ? 15.757 15.004 5.545 1.00 11.87 246 LEU A C 1
ATOM 1595 O O . LEU A 1 205 ? 14.879 14.535 6.284 1.00 12.79 246 LEU A O 1
ATOM 1600 N N . TRP A 1 206 ? 16.08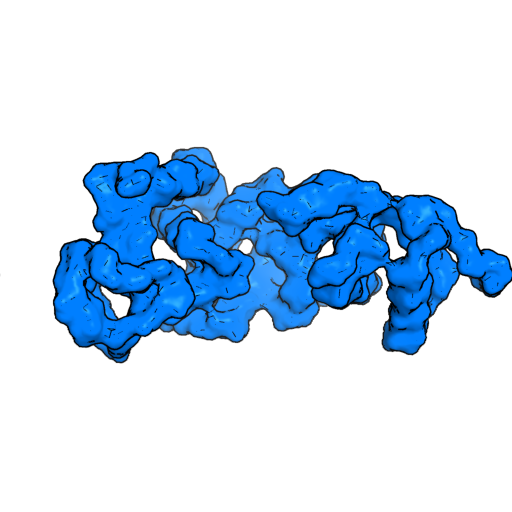4 14.477 4.356 1.00 11.90 247 TRP A N 1
ATOM 1601 C CA . TRP A 1 206 ? 15.468 13.253 3.827 1.00 11.93 247 TRP A CA 1
ATOM 1602 C C . TRP A 1 206 ? 16.310 11.991 4.080 1.00 13.25 247 TRP A C 1
ATOM 1603 O O . TRP A 1 206 ? 15.987 10.910 3.592 1.00 13.76 247 TRP A O 1
ATOM 1614 N N . ASP A 1 207 ? 17.422 12.156 4.782 1.00 13.06 248 ASP A N 1
ATOM 1615 C CA . ASP A 1 207 ? 18.283 11.036 5.147 1.00 13.95 248 ASP A CA 1
ATOM 1616 C C . ASP A 1 207 ? 17.833 10.722 6.570 1.00 14.20 248 ASP A C 1
ATOM 1617 O O . ASP A 1 207 ? 17.899 11.580 7.445 1.00 13.93 248 ASP A O 1
ATOM 1622 N N . PRO A 1 208 ? 17.390 9.486 6.831 1.00 14.57 249 PRO A N 1
ATOM 1623 C CA . PRO A 1 208 ? 16.939 9.138 8.185 1.00 13.48 249 PRO A CA 1
ATOM 1624 C C . PRO A 1 208 ? 17.950 9.321 9.336 1.00 13.86 249 PRO A C 1
ATOM 1625 O O . PRO A 1 208 ? 17.542 9.657 10.461 1.00 11.65 249 PRO A O 1
ATOM 1629 N N . VAL A 1 209 ? 19.248 9.129 9.065 1.00 13.61 250 VAL A N 1
ATOM 1630 C CA . VAL A 1 209 ? 20.270 9.301 10.103 1.00 13.46 250 VAL A CA 1
ATOM 1631 C C . VAL A 1 209 ? 20.450 10.784 10.439 1.00 12.71 250 VAL A C 1
ATOM 1632 O O . VAL A 1 209 ? 20.512 11.153 11.613 1.00 12.72 250 VAL A O 1
ATOM 1636 N N . ASP A 1 210 ? 20.513 11.630 9.409 1.00 12.57 251 ASP A N 1
ATOM 1637 C CA . ASP A 1 210 ? 20.621 13.078 9.613 1.00 11.88 251 ASP A CA 1
ATOM 1638 C C . ASP A 1 210 ? 19.373 13.580 10.353 1.00 12.37 251 ASP A C 1
ATOM 1639 O O . ASP A 1 210 ? 19.480 14.386 11.276 1.00 11.59 251 ASP A O 1
ATOM 1644 N N . ALA A 1 211 ? 18.198 13.079 9.954 1.00 12.14 252 ALA A N 1
ATOM 1645 C CA . ALA A 1 211 ? 16.928 13.463 10.576 1.00 11.00 252 ALA A CA 1
ATOM 1646 C C . ALA A 1 211 ? 16.901 13.098 12.048 1.00 10.84 252 ALA A C 1
ATOM 1647 O O . ALA A 1 211 ? 16.454 13.893 12.871 1.00 11.19 252 ALA A O 1
ATOM 1649 N N . ILE A 1 212 ? 17.385 11.903 12.380 1.00 10.66 253 ILE A N 1
ATOM 1650 C CA . ILE A 1 212 ? 17.447 11.445 13.766 1.00 11.05 253 ILE A CA 1
ATOM 1651 C C . ILE A 1 212 ? 18.323 12.381 14.605 1.00 11.25 253 ILE A C 1
ATOM 1652 O O . ILE A 1 212 ? 17.893 12.878 15.654 1.00 10.83 253 ILE A O 1
ATOM 1657 N N . GLY A 1 213 ? 19.519 12.675 14.100 1.00 11.15 254 GLY A N 1
ATOM 1658 C CA . GLY A 1 213 ? 20.428 13.548 14.816 1.00 9.88 254 GLY A CA 1
ATOM 1659 C C . GLY A 1 213 ? 19.883 14.949 14.956 1.00 10.57 254 GLY A C 1
ATOM 1660 O O . GLY A 1 213 ? 20.029 15.571 16.009 1.00 10.95 254 GLY A O 1
ATOM 1661 N N . SER A 1 214 ? 19.218 15.422 13.902 1.00 9.85 255 SER A N 1
ATOM 1662 C CA . SER A 1 214 ? 18.644 16.755 13.878 1.00 10.46 255 SER A CA 1
ATOM 1663 C C . SER A 1 214 ? 17.500 16.923 14.877 1.00 10.91 255 SER A C 1
ATOM 1664 O O . SER A 1 214 ? 17.409 17.955 15.554 1.00 10.41 255 SER A O 1
ATOM 1667 N N . VAL A 1 215 ? 16.634 15.914 14.972 1.00 11.36 256 VAL A N 1
ATOM 1668 C CA . VAL A 1 215 ? 15.520 15.937 15.925 1.00 9.96 256 VAL A CA 1
ATOM 1669 C C . VAL A 1 215 ? 16.117 15.932 17.341 1.00 10.25 256 VAL A C 1
ATOM 1670 O O . VAL A 1 215 ? 15.680 16.688 18.204 1.00 11.49 256 VAL A O 1
ATOM 1674 N N . ALA A 1 216 ? 17.154 15.127 17.564 1.00 11.30 257 ALA A N 1
ATOM 1675 C CA . ALA A 1 216 ? 17.808 15.062 18.880 1.00 11.66 257 ALA A CA 1
ATOM 1676 C C . ALA A 1 216 ? 18.406 16.414 19.278 1.00 12.03 257 ALA A C 1
ATOM 1677 O O . ALA A 1 216 ? 18.241 16.864 20.417 1.00 12.44 257 ALA A O 1
ATOM 1679 N N . ASN A 1 217 ? 19.084 17.066 18.328 1.00 13.22 258 ASN A N 1
ATOM 1680 C CA . ASN A 1 217 ? 19.698 18.368 18.577 1.00 11.82 258 ASN A CA 1
ATOM 1681 C C . ASN A 1 217 ? 18.643 19.444 18.852 1.00 11.65 258 ASN A C 1
ATOM 1682 O O . ASN A 1 217 ? 18.826 20.304 19.718 1.00 12.70 258 ASN A O 1
ATOM 1687 N N . TYR A 1 218 ? 17.527 19.376 18.129 1.00 12.32 259 TYR A N 1
ATOM 1688 C CA . TYR A 1 218 ? 16.425 20.309 18.319 1.00 12.97 259 TYR A CA 1
ATOM 1689 C C . TYR A 1 218 ? 15.928 20.177 19.761 1.00 13.89 259 TYR A C 1
ATOM 1690 O O . TYR A 1 218 ? 15.714 21.170 20.440 1.00 13.27 259 TYR A O 1
ATOM 1699 N N . PHE A 1 219 ? 15.763 18.934 20.222 1.00 13.34 260 PHE A N 1
ATOM 1700 C CA . PHE A 1 219 ? 15.293 18.663 21.582 1.00 13.74 260 PHE A CA 1
ATOM 1701 C C . PHE A 1 219 ? 16.244 19.181 22.656 1.00 13.49 260 PHE A C 1
ATOM 1702 O O . PHE A 1 219 ? 15.806 19.830 23.609 1.00 14.16 260 PHE A O 1
ATOM 1710 N N . LYS A 1 220 ? 17.535 18.893 22.509 1.00 13.44 261 LYS A N 1
ATOM 1711 C CA . LYS A 1 220 ? 18.513 19.362 23.479 1.00 14.94 261 LYS A CA 1
ATOM 1712 C C . LYS A 1 220 ? 18.521 20.889 23.490 1.00 16.10 261 LYS A C 1
ATOM 1713 O O . LYS A 1 220 ? 18.510 21.515 24.557 1.00 15.92 261 LYS A O 1
ATOM 1719 N N . ALA A 1 221 ? 18.521 21.480 22.295 1.00 14.97 262 ALA A N 1
ATOM 1720 C CA . ALA A 1 221 ? 18.529 22.930 22.158 1.00 15.68 262 ALA A CA 1
ATOM 1721 C C . ALA A 1 221 ? 17.332 23.539 22.861 1.00 18.09 262 ALA A C 1
ATOM 1722 O O . ALA A 1 221 ? 17.424 24.625 23.412 1.00 20.07 262 ALA A O 1
ATOM 1724 N N . HIS A 1 222 ? 16.213 22.825 22.864 1.00 17.06 263 HIS A N 1
ATOM 1725 C CA . HIS A 1 222 ? 15.017 23.318 23.517 1.00 17.99 263 HIS A CA 1
ATOM 1726 C C . HIS A 1 222 ? 14.893 22.900 24.967 1.00 19.16 263 HIS A C 1
ATOM 1727 O O . HIS A 1 222 ? 13.794 22.917 25.519 1.00 21.63 263 HIS A O 1
ATOM 1734 N N . GLY A 1 223 ? 16.005 22.467 25.563 1.00 18.17 264 GLY A N 1
ATOM 1735 C CA . GLY A 1 223 ? 15.984 22.130 26.975 1.00 19.31 264 GLY A CA 1
ATOM 1736 C C . GLY A 1 223 ? 15.694 20.735 27.481 1.00 18.86 264 GLY A C 1
ATOM 1737 O O . GLY A 1 223 ? 15.526 20.550 28.692 1.00 19.39 264 GLY A O 1
ATOM 1738 N N . TRP A 1 224 ? 15.663 19.749 26.596 1.00 16.53 265 TRP A N 1
ATOM 1739 C CA . TRP A 1 224 ? 15.415 18.392 27.047 1.00 17.44 265 TRP A CA 1
ATOM 1740 C C . TRP A 1 224 ? 16.435 18.029 28.140 1.00 19.21 265 TRP A C 1
ATOM 1741 O O . TRP A 1 224 ? 17.639 18.249 27.970 1.00 19.74 265 TRP A O 1
ATOM 1752 N N . VAL A 1 225 ? 15.946 17.507 29.265 1.00 19.04 266 VAL A N 1
ATOM 1753 C CA . VAL A 1 225 ? 16.820 17.084 30.371 1.00 18.72 266 VAL A CA 1
ATOM 1754 C C . VAL A 1 225 ? 16.952 15.550 30.322 1.00 18.85 266 VAL A C 1
ATOM 1755 O O . VAL A 1 225 ? 15.966 14.831 30.497 1.00 18.73 266 VAL A O 1
ATOM 1759 N N . LYS A 1 226 ? 18.164 15.057 30.080 1.00 18.36 267 LYS A N 1
ATOM 1760 C CA . LYS A 1 226 ? 18.417 13.615 29.984 1.00 19.72 267 LYS A CA 1
ATOM 1761 C C . LYS A 1 226 ? 17.994 12.848 31.240 1.00 20.98 267 LYS A C 1
ATOM 1762 O O . LYS A 1 226 ? 18.367 13.216 32.348 1.00 22.11 267 LYS A O 1
ATOM 1768 N N . GLY A 1 227 ? 17.205 11.793 31.062 1.00 19.77 268 GLY A N 1
ATOM 1769 C CA . GLY A 1 227 ? 16.762 10.993 32.191 1.00 19.13 268 GLY A CA 1
ATOM 1770 C C . GLY A 1 227 ? 15.598 11.517 33.006 1.00 19.56 268 GLY A C 1
ATOM 1771 O O . GLY A 1 227 ? 15.061 10.780 33.818 1.00 21.75 268 GLY A O 1
ATOM 1772 N N . ASP A 1 228 ? 15.216 12.779 32.813 1.00 19.30 269 ASP A N 1
ATOM 1773 C CA . ASP A 1 228 ? 14.102 13.392 33.540 1.00 20.22 269 ASP A CA 1
ATOM 1774 C C . ASP A 1 228 ? 12.755 12.832 33.084 1.00 20.21 269 ASP A C 1
ATOM 1775 O O . ASP A 1 228 ? 12.598 12.417 31.942 1.00 20.04 269 ASP A O 1
ATOM 1780 N N . GLN A 1 229 ? 11.774 12.852 33.974 1.00 18.17 270 GLN A N 1
ATOM 1781 C CA . GLN A 1 229 ? 10.443 12.367 33.650 1.00 19.25 270 GLN A CA 1
ATOM 1782 C C . GLN A 1 229 ? 9.770 13.357 32.690 1.00 17.87 270 GLN A C 1
ATOM 1783 O O . GLN A 1 229 ? 10.059 14.547 32.732 1.00 18.61 270 GLN A O 1
ATOM 1789 N N . VAL A 1 230 ? 8.881 12.856 31.835 1.00 14.11 271 VAL A N 1
ATOM 1790 C CA . VAL A 1 230 ? 8.148 13.682 30.886 1.00 12.76 271 VAL A CA 1
ATOM 1791 C C . VAL A 1 230 ? 6.876 14.231 31.558 1.00 15.19 271 VAL A C 1
ATOM 1792 O O . VAL A 1 230 ? 6.656 15.447 31.611 1.00 13.97 271 VAL A O 1
ATOM 1796 N N . ALA A 1 231 ? 6.044 13.321 32.062 1.00 14.44 272 ALA A N 1
ATOM 1797 C CA . ALA A 1 231 ? 4.797 13.663 32.756 1.00 15.35 272 ALA A CA 1
ATOM 1798 C C . ALA A 1 231 ? 4.466 12.489 33.706 1.00 16.68 272 ALA A C 1
ATOM 1799 O O . ALA A 1 231 ? 4.936 11.375 33.491 1.00 14.87 272 ALA A O 1
ATOM 1801 N N . VAL A 1 232 ? 3.673 12.749 34.748 1.00 16.50 273 VAL A N 1
ATOM 1802 C CA . VAL A 1 232 ? 3.289 11.724 35.728 1.00 15.64 273 VAL A CA 1
ATOM 1803 C C . VAL A 1 232 ? 1.787 11.812 35.890 1.00 15.61 273 VAL A C 1
ATOM 1804 O O . VAL A 1 232 ? 1.252 12.882 36.164 1.00 14.52 273 VAL A O 1
ATOM 1808 N N . MET A 1 233 ? 1.089 10.699 35.703 1.00 14.83 274 MET A N 1
ATOM 1809 C CA . MET A 1 233 ? -0.359 10.733 35.828 1.00 14.94 274 MET A CA 1
ATOM 1810 C C . MET A 1 233 ? -0.782 10.983 37.272 1.00 14.43 274 MET A C 1
ATOM 1811 O O . MET A 1 233 ? -0.117 10.565 38.216 1.00 15.64 274 MET A O 1
ATOM 1816 N N . ALA A 1 234 ? -1.845 11.751 37.431 1.00 14.77 275 ALA A N 1
ATOM 1817 C CA . ALA A 1 234 ? -2.341 12.079 38.750 1.00 16.20 275 ALA A CA 1
ATOM 1818 C C . ALA A 1 234 ? -3.559 11.271 39.119 1.00 16.28 275 ALA A C 1
ATOM 1819 O O . ALA A 1 234 ? -4.303 10.809 38.253 1.00 16.44 275 ALA A O 1
ATOM 1821 N N . ASN A 1 235 ? -3.694 11.045 40.420 1.00 17.93 276 ASN A N 1
ATOM 1822 C CA . ASN A 1 235 ? -4.862 10.400 40.985 1.00 19.21 276 ASN A CA 1
ATOM 1823 C C . ASN A 1 235 ? -5.660 11.636 41.391 1.00 20.47 276 ASN A C 1
ATOM 1824 O O . ASN A 1 235 ? -5.071 12.627 41.842 1.00 20.62 276 ASN A O 1
ATOM 1829 N N . GLY A 1 236 ? -6.971 11.600 41.182 1.00 21.07 277 GLY A N 1
ATOM 1830 C CA . GLY A 1 236 ? -7.806 12.728 41.551 1.00 23.21 277 GLY A CA 1
ATOM 1831 C C . GLY A 1 236 ? -8.262 13.578 40.381 1.00 24.23 277 GLY A C 1
ATOM 1832 O O . GLY A 1 236 ? -7.908 13.330 39.233 1.00 23.19 277 GLY A O 1
ATOM 1833 N N . GLN A 1 237 ? -9.062 14.593 40.690 1.00 25.88 278 GLN A N 1
ATOM 1834 C CA . GLN A 1 237 ? -9.603 15.509 39.688 1.00 26.15 278 GLN A CA 1
ATOM 1835 C C . GLN A 1 237 ? -9.338 16.943 40.146 1.00 27.07 278 GLN A C 1
ATOM 1836 O O . GLN A 1 237 ? -9.336 17.225 41.351 1.00 27.34 278 GLN A O 1
ATOM 1842 N N . ALA A 1 238 ? -9.130 17.846 39.192 1.00 24.86 279 ALA A N 1
ATOM 1843 C CA . ALA A 1 238 ? -8.881 19.251 39.509 1.00 25.61 279 ALA A CA 1
ATOM 1844 C C . ALA A 1 238 ? -9.650 20.127 38.526 1.00 27.69 279 ALA A C 1
ATOM 1845 O O . ALA A 1 238 ? -9.066 20.928 37.798 1.00 27.40 279 ALA A O 1
ATOM 1847 N N . PRO A 1 239 ? -10.992 20.019 38.529 1.00 29.69 280 PRO A N 1
ATOM 1848 C CA . PRO A 1 239 ? -11.844 20.801 37.625 1.00 28.89 280 PRO A CA 1
ATOM 1849 C C . PRO A 1 239 ? -11.832 22.312 37.858 1.00 28.92 280 PRO A C 1
ATOM 1850 O O . PRO A 1 239 ? -12.219 23.074 36.974 1.00 30.33 280 PRO A O 1
ATOM 1854 N N . GLY A 1 240 ? -11.402 22.743 39.039 1.00 28.74 281 GLY A N 1
ATOM 1855 C CA . GLY A 1 240 ? -11.372 24.166 39.321 1.00 30.97 281 GLY A CA 1
ATOM 1856 C C . GLY A 1 240 ? -10.256 24.936 38.620 1.00 32.49 281 GLY A C 1
ATOM 1857 O O . GLY A 1 240 ? -10.424 26.107 38.266 1.00 34.32 281 GLY A O 1
ATOM 1858 N N . LEU A 1 241 ? -9.129 24.270 38.384 1.00 30.95 282 LEU A N 1
ATOM 1859 C CA . LEU A 1 241 ? -7.964 24.898 37.762 1.00 28.16 282 LEU A CA 1
ATOM 1860 C C . LEU A 1 241 ? -7.890 24.856 36.233 1.00 27.59 282 LEU A C 1
ATOM 1861 O O . LEU A 1 241 ? -8.231 23.842 35.616 1.00 26.35 282 LEU A O 1
ATOM 1866 N N . PRO A 1 242 ? -7.486 25.982 35.596 1.00 26.02 283 PRO A N 1
ATOM 1867 C CA . PRO A 1 242 ? -7.365 26.021 34.129 1.00 23.64 283 PRO A CA 1
ATOM 1868 C C . PRO A 1 242 ? -6.243 25.025 33.789 1.00 21.68 283 PRO A C 1
ATOM 1869 O O . PRO A 1 242 ? -5.307 24.851 34.568 1.00 20.27 283 PRO A O 1
ATOM 1873 N N . ASN A 1 243 ? -6.347 24.365 32.646 1.00 20.88 284 ASN A N 1
ATOM 1874 C CA . ASN A 1 243 ? -5.360 23.365 32.267 1.00 20.16 284 ASN A CA 1
ATOM 1875 C C . ASN A 1 243 ? -4.816 23.562 30.864 1.00 19.61 284 ASN A C 1
ATOM 1876 O O . ASN A 1 243 ? -5.387 24.294 30.059 1.00 21.84 284 ASN A O 1
ATOM 1881 N N . GLY A 1 244 ? -3.719 22.875 30.566 1.00 18.19 285 GLY A N 1
ATOM 1882 C CA . GLY A 1 244 ? -3.097 22.982 29.258 1.00 16.35 285 GLY A CA 1
ATOM 1883 C C . GLY A 1 244 ? -1.592 22.971 29.426 1.00 14.89 285 GLY A C 1
ATOM 1884 O O . GLY A 1 244 ? -1.100 23.199 30.521 1.00 15.83 285 GLY A O 1
ATOM 1885 N N . PHE A 1 245 ? -0.848 22.724 28.355 1.00 14.88 286 PHE A N 1
ATOM 1886 C CA . PHE A 1 245 ? 0.604 22.690 28.475 1.00 15.63 286 PHE A CA 1
ATOM 1887 C C . PHE A 1 245 ? 1.243 24.024 28.895 1.00 16.58 286 PHE A C 1
ATOM 1888 O O . PHE A 1 245 ? 2.367 24.029 29.380 1.00 16.35 286 PHE A O 1
ATOM 1896 N N . LYS A 1 246 ? 0.521 25.139 28.726 1.00 17.49 287 LYS A N 1
ATOM 1897 C CA . LYS A 1 246 ? 1.030 26.465 29.095 1.00 18.16 287 LYS A CA 1
ATOM 1898 C C . LYS A 1 246 ? 0.786 26.842 30.560 1.00 18.45 287 LYS A C 1
ATOM 1899 O O . LYS A 1 246 ? 1.312 27.845 31.043 1.00 18.37 287 LYS A O 1
ATOM 1905 N N . THR A 1 247 ? -0.013 26.050 31.265 1.00 16.30 288 THR A N 1
ATOM 1906 C CA . THR A 1 247 ? -0.298 26.340 32.667 1.00 15.89 288 THR A CA 1
ATOM 1907 C C . THR A 1 247 ? 0.899 26.013 33.567 1.00 16.28 288 THR A C 1
ATOM 1908 O O . THR A 1 247 ? 1.802 25.267 33.176 1.00 14.15 288 THR A O 1
ATOM 1912 N N . LYS A 1 248 ? 0.899 26.566 34.776 1.00 16.62 289 LYS A N 1
ATOM 1913 C CA . LYS A 1 248 ? 1.991 26.358 35.711 1.00 19.28 289 LYS A CA 1
ATOM 1914 C C . LYS A 1 248 ? 1.486 26.523 37.150 1.00 20.05 289 LYS A C 1
ATOM 1915 O O . LYS A 1 248 ? 1.005 27.590 37.519 1.00 19.10 289 LYS A O 1
ATOM 1921 N N . TYR A 1 249 ? 1.600 25.451 37.942 1.00 17.73 290 TYR A N 1
ATOM 1922 C CA . TYR A 1 249 ? 1.162 25.414 39.338 1.00 18.43 290 TYR A CA 1
ATOM 1923 C C . TYR A 1 249 ? 2.239 24.763 40.197 1.00 20.77 290 TYR A C 1
ATOM 1924 O O . TYR A 1 249 ? 3.033 23.954 39.708 1.00 19.29 290 TYR A O 1
ATOM 1933 N N . SER A 1 250 ? 2.290 25.141 41.473 1.00 21.39 291 SER A N 1
ATOM 1934 C CA . SER A 1 250 ? 3.242 24.534 42.392 1.00 22.30 291 SER A CA 1
ATOM 1935 C C . SER A 1 250 ? 2.628 23.170 42.739 1.00 23.27 291 SER A C 1
ATOM 1936 O O . SER A 1 250 ? 1.420 22.969 42.569 1.00 22.52 291 SER A O 1
ATOM 1939 N N . ILE A 1 251 ? 3.451 22.224 43.180 1.00 25.01 292 ILE A N 1
ATOM 1940 C CA . ILE A 1 251 ? 2.939 20.906 43.545 1.00 26.41 292 ILE A CA 1
ATOM 1941 C C . ILE A 1 251 ? 1.914 21.076 44.671 1.00 28.87 292 ILE A C 1
ATOM 1942 O O . ILE A 1 251 ? 0.889 20.396 44.716 1.00 28.56 292 ILE A O 1
ATOM 1947 N N . SER A 1 252 ? 2.176 22.054 45.532 1.00 30.05 293 SER A N 1
ATOM 1948 C CA . SER A 1 252 ? 1.317 22.364 46.656 1.00 30.73 293 SER A CA 1
ATOM 1949 C C . SER A 1 252 ? -0.098 22.763 46.220 1.00 29.90 293 SER A C 1
ATOM 1950 O O . SER A 1 252 ? -1.072 22.284 46.785 1.00 29.34 293 SER A O 1
ATOM 1953 N N . GLN A 1 253 ? -0.211 23.632 45.217 1.00 28.19 294 GLN A N 1
ATOM 1954 C CA . GLN A 1 253 ? -1.517 24.065 44.723 1.00 28.42 294 GLN A CA 1
ATOM 1955 C C . GLN A 1 253 ? -2.273 22.900 44.088 1.00 28.02 294 GLN A C 1
ATOM 1956 O O . GLN A 1 253 ? -3.506 22.826 44.164 1.00 27.13 294 GLN A O 1
ATOM 1962 N N . LEU A 1 254 ? -1.539 22.045 43.376 1.00 25.87 295 LEU A N 1
ATOM 1963 C CA . LEU A 1 254 ? -2.148 20.898 42.723 1.00 25.20 295 LEU A CA 1
ATOM 1964 C C . LEU A 1 254 ? -2.690 19.927 43.772 1.00 25.67 295 LEU A C 1
ATOM 1965 O O . LEU A 1 254 ? -3.786 19.392 43.619 1.00 26.22 295 LEU A O 1
ATOM 1970 N N . ALA A 1 255 ? -1.941 19.749 44.857 1.00 27.29 296 ALA A N 1
ATOM 1971 C CA . ALA A 1 255 ? -2.358 18.879 45.959 1.00 30.89 296 ALA A CA 1
ATOM 1972 C C . ALA A 1 255 ? -3.637 19.456 46.582 1.00 32.90 296 ALA A C 1
ATOM 1973 O O . ALA A 1 255 ? -4.612 18.743 46.796 1.00 34.23 296 ALA A O 1
ATOM 1975 N N . ALA A 1 256 ? -3.641 20.763 46.825 1.00 34.71 297 ALA A N 1
ATOM 1976 C CA . ALA A 1 256 ? -4.808 21.438 47.387 1.00 35.49 297 ALA A CA 1
ATOM 1977 C C . ALA A 1 256 ? -6.002 21.322 46.442 1.00 35.49 297 ALA A C 1
ATOM 1978 O O . ALA A 1 256 ? -7.148 21.444 46.864 1.00 37.44 297 ALA A O 1
ATOM 1980 N N . ALA A 1 257 ? -5.732 21.087 45.161 1.00 35.41 298 ALA A N 1
ATOM 1981 C CA . ALA A 1 257 ? -6.789 20.949 44.162 1.00 33.81 298 ALA A CA 1
ATOM 1982 C C . ALA A 1 257 ? -7.376 19.534 44.154 1.00 32.96 298 ALA A C 1
ATOM 1983 O O . ALA A 1 257 ? -8.379 19.286 43.486 1.00 33.07 298 ALA A O 1
ATOM 1985 N N . GLY A 1 258 ? -6.720 18.616 44.865 1.00 31.10 299 GLY A N 1
ATOM 1986 C CA . GLY A 1 258 ? -7.186 17.237 44.964 1.00 31.42 299 GLY A CA 1
ATOM 1987 C C . GLY A 1 258 ? -6.412 16.185 44.178 1.00 31.44 299 GLY A C 1
ATOM 1988 O O . GLY A 1 258 ? -6.907 15.076 43.934 1.00 31.61 299 GLY A O 1
ATOM 1989 N N . LEU A 1 259 ? -5.182 16.512 43.806 1.00 29.05 300 LEU A N 1
ATOM 1990 C CA . LEU A 1 259 ? -4.378 15.590 43.030 1.00 26.00 300 LEU A CA 1
ATOM 1991 C C . LEU A 1 259 ? -3.233 15.018 43.835 1.00 26.31 300 LEU A C 1
ATOM 1992 O O . LEU A 1 259 ? -2.775 15.629 44.801 1.00 26.45 300 LEU A O 1
ATOM 1997 N N . THR A 1 260 ? -2.789 13.828 43.438 1.00 24.36 301 THR A N 1
ATOM 1998 C CA . THR A 1 260 ? -1.630 13.176 44.043 1.00 24.44 301 THR A CA 1
ATOM 1999 C C . THR A 1 260 ? -0.947 12.476 42.862 1.00 22.69 301 THR A C 1
ATOM 2000 O O . THR A 1 260 ? -1.615 11.949 41.974 1.00 22.53 301 THR A O 1
ATOM 2004 N N . PRO A 1 261 ? 0.387 12.537 42.793 1.00 21.27 302 PRO A N 1
ATOM 2005 C CA . PRO A 1 261 ? 1.080 11.887 41.680 1.00 20.82 302 PRO A CA 1
ATOM 2006 C C . PRO A 1 261 ? 1.180 10.376 41.852 1.00 22.91 302 PRO A C 1
ATOM 2007 O O . PRO A 1 261 ? 1.425 9.890 42.957 1.00 22.63 302 PRO A O 1
ATOM 2011 N N . GLN A 1 262 ? 1.013 9.638 40.756 1.00 21.48 303 GLN A N 1
ATOM 2012 C CA . GLN A 1 262 ? 1.110 8.184 40.791 1.00 20.59 303 GLN A CA 1
ATOM 2013 C C . GLN A 1 262 ? 2.550 7.707 40.937 1.00 22.78 303 GLN A C 1
ATOM 2014 O O . GLN A 1 262 ? 2.786 6.571 41.329 1.00 23.23 303 GLN A O 1
ATOM 2020 N N . GLN A 1 263 ? 3.505 8.575 40.604 1.00 23.25 304 GLN A N 1
ATOM 2021 C CA . GLN A 1 263 ? 4.940 8.282 40.710 1.00 26.16 304 GLN A CA 1
ATOM 2022 C C . GLN A 1 263 ? 5.550 9.462 41.476 1.00 26.94 304 GLN A C 1
ATOM 2023 O O . GLN A 1 263 ? 5.023 10.578 41.413 1.00 25.65 304 GLN A O 1
ATOM 2029 N N . PRO A 1 264 ? 6.663 9.238 42.207 1.00 27.17 305 PRO A N 1
ATOM 2030 C CA . PRO A 1 264 ? 7.301 10.334 42.952 1.00 26.09 305 PRO A CA 1
ATOM 2031 C C . PRO A 1 264 ? 7.762 11.422 41.970 1.00 24.63 305 PRO A C 1
ATOM 2032 O O . PRO A 1 264 ? 8.244 11.119 40.881 1.00 21.14 305 PRO A O 1
ATOM 2036 N N . LEU A 1 265 ? 7.602 12.683 42.350 1.00 26.20 306 LEU A N 1
ATOM 2037 C CA . LEU A 1 265 ? 7.993 13.777 41.469 1.00 28.98 306 LEU A CA 1
ATOM 2038 C C . LEU A 1 265 ? 9.427 14.280 41.666 1.00 31.57 306 LEU A C 1
ATOM 2039 O O . LEU A 1 265 ? 9.803 15.315 41.127 1.00 32.03 306 LEU A O 1
ATOM 2044 N N . GLY A 1 266 ? 10.240 13.516 42.392 1.00 33.41 307 GLY A N 1
ATOM 2045 C CA . GLY A 1 266 ? 11.618 13.916 42.630 1.00 33.55 307 GLY A CA 1
ATOM 2046 C C . GLY A 1 266 ? 11.686 15.314 43.214 1.00 33.80 307 GLY A C 1
ATOM 2047 O O . GLY A 1 266 ? 10.936 15.644 44.137 1.00 33.34 307 GLY A O 1
ATOM 2048 N N . ASN A 1 267 ? 12.532 16.161 42.632 1.00 34.11 308 ASN A N 1
ATOM 2049 C CA . ASN A 1 267 ? 12.684 17.536 43.112 1.00 32.71 308 ASN A CA 1
ATOM 2050 C C . ASN A 1 267 ? 11.848 18.576 42.392 1.00 30.16 308 ASN A C 1
ATOM 2051 O O . ASN A 1 267 ? 12.032 19.768 42.623 1.00 29.08 308 ASN A O 1
ATOM 2056 N N . HIS A 1 268 ? 10.962 18.131 41.505 1.00 25.92 309 HIS A N 1
ATOM 2057 C CA . HIS A 1 268 ? 10.077 19.034 40.774 1.00 23.74 309 HIS A CA 1
ATOM 2058 C C . HIS A 1 268 ? 9.131 19.731 41.754 1.00 22.95 309 HIS A C 1
ATOM 2059 O O . HIS A 1 268 ? 8.424 19.072 42.514 1.00 22.98 309 HIS A O 1
ATOM 2066 N N . GLN A 1 269 ? 9.117 21.064 41.720 1.00 21.31 310 GLN A N 1
ATOM 2067 C CA . GLN A 1 269 ? 8.277 21.857 42.613 1.00 21.52 310 GLN A CA 1
ATOM 2068 C C . GLN A 1 269 ? 7.061 22.478 41.939 1.00 21.53 310 GLN A C 1
ATOM 2069 O O . GLN A 1 269 ? 6.168 23.003 42.608 1.00 23.27 310 GLN A O 1
ATOM 2075 N N . GLN A 1 270 ? 7.044 22.463 40.616 1.00 19.71 311 GLN A N 1
ATOM 2076 C CA . GLN A 1 270 ? 5.927 23.013 39.859 1.00 19.50 311 GLN A CA 1
ATOM 2077 C C . GLN A 1 270 ? 5.661 22.072 38.701 1.00 18.47 311 GLN A C 1
ATOM 2078 O O . GLN A 1 270 ? 6.497 21.225 38.381 1.00 17.46 311 GLN A O 1
ATOM 2089 N N . ALA A 1 271 ? 4.499 22.219 38.081 1.00 18.21 312 ALA A N 1
ATOM 2090 C CA . ALA A 1 271 ? 4.138 21.396 36.938 1.00 18.78 312 ALA A CA 1
ATOM 2091 C C . ALA A 1 271 ? 2.987 22.052 36.218 1.00 17.62 312 ALA A C 1
ATOM 2092 O O . ALA A 1 271 ? 2.326 22.931 36.765 1.00 18.84 312 ALA A O 1
ATOM 2094 N N . SER A 1 272 ? 2.792 21.678 34.960 1.00 16.82 313 SER A N 1
ATOM 2095 C CA . SER A 1 272 ? 1.642 22.171 34.221 1.00 15.96 313 SER A CA 1
ATOM 2096 C C . SER A 1 272 ? 0.509 21.179 34.538 1.00 17.00 313 SER A C 1
ATOM 2097 O O . SER A 1 272 ? 0.756 20.044 34.961 1.00 16.76 313 SER A O 1
ATOM 2100 N N . LEU A 1 273 ? -0.728 21.625 34.420 1.00 16.45 314 LEU A N 1
ATOM 2101 C CA . LEU A 1 273 ? -1.856 20.733 34.655 1.00 16.37 314 LEU A CA 1
ATOM 2102 C C . LEU A 1 273 ? -2.407 20.301 33.295 1.00 16.71 314 LEU A C 1
ATOM 2103 O O . LEU A 1 273 ? -2.980 21.108 32.550 1.00 15.53 314 LEU A O 1
ATOM 2108 N N . LEU A 1 274 ? -2.202 19.031 32.955 1.00 14.18 315 LEU A N 1
ATOM 2109 C CA . LEU A 1 274 ? -2.693 18.522 31.686 1.00 15.09 315 LEU A CA 1
ATOM 2110 C C . LEU A 1 274 ? -3.955 17.731 31.967 1.00 16.05 315 LEU A C 1
ATOM 2111 O O . LEU A 1 274 ? -4.047 17.051 32.990 1.00 18.57 315 LEU A O 1
ATOM 2116 N N . ARG A 1 275 ? -4.924 17.831 31.070 1.00 16.07 316 ARG A N 1
ATOM 2117 C CA . ARG A 1 275 ? -6.183 17.121 31.224 1.00 18.39 316 ARG A CA 1
ATOM 2118 C C . ARG A 1 275 ? -6.537 16.429 29.919 1.00 19.01 316 ARG A C 1
ATOM 2119 O O . ARG A 1 275 ? -6.691 17.087 28.884 1.00 18.83 316 ARG A O 1
ATOM 2127 N N . LEU A 1 276 ? -6.642 15.102 29.965 1.00 19.12 317 LEU A N 1
ATOM 2128 C CA . LEU A 1 276 ? -6.995 14.316 28.785 1.00 19.24 317 LEU A CA 1
ATOM 2129 C C . LEU A 1 276 ? -8.429 13.791 28.875 1.00 20.63 317 LEU A C 1
ATOM 2130 O O . LEU A 1 276 ? -8.831 13.224 29.894 1.00 22.13 317 LEU A O 1
ATOM 2135 N N . ASP A 1 277 ? -9.183 13.981 27.796 1.00 20.36 318 ASP A N 1
ATOM 2136 C CA . ASP A 1 277 ? -10.573 13.531 27.717 1.00 23.65 318 ASP A CA 1
ATOM 2137 C C . ASP A 1 277 ? -10.620 12.048 27.301 1.00 24.13 318 ASP A C 1
ATOM 2138 O O . ASP A 1 277 ? -10.511 11.716 26.115 1.00 23.00 318 ASP A O 1
ATOM 2143 N N . VAL A 1 278 ? -10.796 11.167 28.287 1.00 26.34 319 VAL A N 1
ATOM 2144 C CA . VAL A 1 278 ? -10.849 9.725 28.028 1.00 27.62 319 VAL A CA 1
ATOM 2145 C C . VAL A 1 278 ? -12.254 9.111 27.889 1.00 29.65 319 VAL A C 1
ATOM 2146 O O . VAL A 1 278 ? -12.435 7.913 28.135 1.00 30.75 319 VAL A O 1
ATOM 2150 N N . GLY A 1 279 ? -13.228 9.909 27.456 1.00 29.52 320 GLY A N 1
ATOM 2151 C CA . GLY A 1 279 ? -14.583 9.397 27.284 1.00 32.39 320 GLY A CA 1
ATOM 2152 C C . GLY A 1 279 ? -15.371 9.246 28.578 1.00 33.73 320 GLY A C 1
ATOM 2153 O O . GLY A 1 279 ? -16.311 10.003 28.824 1.00 35.28 320 GLY A O 1
ATOM 2154 N N . THR A 1 280 ? -14.997 8.270 29.405 1.00 34.97 321 THR A N 1
ATOM 2155 C CA . THR A 1 280 ? -15.668 8.044 30.686 1.00 36.53 321 THR A CA 1
ATOM 2156 C C . THR A 1 280 ? -15.448 9.227 31.637 1.00 38.05 321 THR A C 1
ATOM 2157 O O . THR A 1 280 ? -16.187 9.401 32.606 1.00 40.00 321 THR A O 1
ATOM 2161 N N . GLY A 1 281 ? -14.413 10.022 31.370 1.00 37.17 322 GLY A N 1
ATOM 2162 C CA . GLY A 1 281 ? -14.112 11.171 32.207 1.00 33.47 322 GLY A CA 1
ATOM 2163 C C . GLY A 1 281 ? -12.840 11.899 31.803 1.00 30.44 322 GLY A C 1
ATOM 2164 O O . GLY A 1 281 ? -12.433 11.875 30.639 1.00 28.68 322 GLY A O 1
ATOM 2165 N N . TYR A 1 282 ? -12.229 12.570 32.773 1.00 28.32 323 TYR A N 1
ATOM 2166 C CA . TYR A 1 282 ? -11.001 13.309 32.533 1.00 26.86 323 TYR A CA 1
ATOM 2167 C C . TYR A 1 282 ? -9.846 12.720 33.322 1.00 26.34 323 TYR A C 1
ATOM 2168 O O . TYR A 1 282 ? -9.985 12.365 34.498 1.00 24.66 323 TYR A O 1
ATOM 2177 N N . GLN A 1 283 ? -8.702 12.621 32.649 1.00 25.43 324 GLN A N 1
ATOM 2178 C CA . GLN A 1 283 ? -7.481 12.073 33.227 1.00 25.38 324 GLN A CA 1
ATOM 2179 C C . GLN A 1 283 ? -6.472 13.219 33.376 1.00 24.11 324 GLN A C 1
ATOM 2180 O O . GLN A 1 283 ? -6.037 13.817 32.386 1.00 23.15 324 GLN A O 1
ATOM 2186 N N . TYR A 1 284 ? -6.122 13.526 34.621 1.00 22.69 325 TYR A N 1
ATOM 2187 C CA . TYR A 1 284 ? -5.193 14.605 34.913 1.00 22.04 325 TYR A CA 1
ATOM 2188 C C . TYR A 1 284 ? -3.755 14.137 35.031 1.00 20.70 325 TYR A C 1
ATOM 2189 O O . TYR A 1 284 ? -3.493 13.022 35.488 1.00 18.74 325 TYR A O 1
ATOM 2198 N N . TRP A 1 285 ? -2.829 14.992 34.592 1.00 17.12 326 TRP A N 1
ATOM 2199 C CA . TRP A 1 285 ? -1.402 14.694 34.644 1.00 14.88 326 TRP A CA 1
ATOM 2200 C C . TRP A 1 285 ? -0.618 15.892 35.138 1.00 15.01 326 TRP A C 1
ATOM 2201 O O . TRP A 1 285 ? -1.036 17.035 34.944 1.00 15.75 326 TRP A O 1
ATOM 2212 N N . TYR A 1 286 ? 0.534 15.611 35.741 1.00 13.46 327 TYR A N 1
ATOM 2213 C CA . TYR A 1 286 ? 1.476 16.632 36.175 1.00 13.79 327 TYR A CA 1
ATOM 2214 C C . TYR A 1 286 ? 2.451 16.747 34.990 1.00 14.07 327 TYR A C 1
ATOM 2215 O O . TYR A 1 286 ? 3.210 15.809 34.726 1.00 13.06 327 TYR A O 1
ATOM 2224 N N . GLY A 1 287 ? 2.406 17.857 34.252 1.00 13.67 328 GLY A N 1
ATOM 2225 C CA . GLY A 1 287 ? 3.319 18.048 33.130 1.00 12.24 328 GLY A CA 1
ATOM 2226 C C . GLY A 1 287 ? 4.670 18.566 33.609 1.00 13.78 328 GLY A C 1
ATOM 2227 O O . GLY A 1 287 ? 4.750 19.604 34.269 1.00 14.13 328 GLY A O 1
ATOM 2228 N N . LEU A 1 288 ? 5.739 17.848 33.279 1.00 12.02 329 LEU A N 1
ATOM 2229 C CA . LEU A 1 288 ? 7.063 18.248 33.711 1.00 10.97 329 LEU A CA 1
ATOM 2230 C C . LEU A 1 288 ? 7.785 18.976 32.580 1.00 11.37 329 LEU A C 1
ATOM 2231 O O . LEU A 1 288 ? 7.300 19.015 31.455 1.00 11.82 329 LEU A O 1
ATOM 2236 N N . PRO A 1 289 ? 8.940 19.593 32.863 1.00 14.35 330 PRO A N 1
ATOM 2237 C CA . PRO A 1 289 ? 9.649 20.317 31.800 1.00 13.55 330 PRO A CA 1
ATOM 2238 C C . PRO A 1 289 ? 9.839 19.594 30.474 1.00 13.51 330 PRO A C 1
ATOM 2239 O O . PRO A 1 289 ? 9.650 20.205 29.425 1.00 13.51 330 PRO A O 1
ATOM 2243 N N . ASN A 1 290 ? 10.204 18.312 30.508 1.00 11.86 331 ASN A N 1
ATOM 2244 C CA . ASN A 1 290 ? 10.400 17.560 29.268 1.00 13.28 3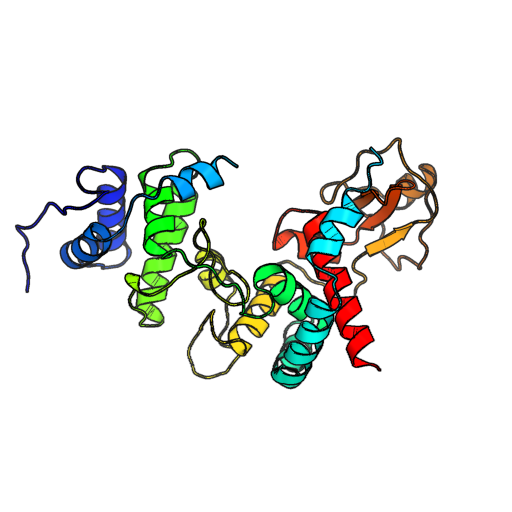31 ASN A CA 1
ATOM 2245 C C . ASN A 1 290 ? 9.134 17.471 28.416 1.00 12.77 331 ASN A C 1
ATOM 2246 O O . ASN A 1 290 ? 9.221 17.398 27.192 1.00 11.93 331 ASN A O 1
ATOM 2251 N N . PHE A 1 291 ? 7.958 17.499 29.047 1.00 12.36 332 PHE A N 1
ATOM 2252 C CA . PHE A 1 291 ? 6.712 17.475 28.277 1.00 12.82 332 PHE A CA 1
ATOM 2253 C C . PHE A 1 291 ? 6.609 18.799 27.511 1.00 13.67 332 PHE A C 1
ATOM 2254 O O . PHE A 1 291 ? 6.264 18.819 26.326 1.00 12.49 332 PHE A O 1
ATOM 2262 N N . TYR A 1 292 ? 6.902 19.906 28.186 1.00 12.61 333 TYR A N 1
ATOM 2263 C CA . TYR A 1 292 ? 6.861 21.205 27.519 1.00 13.15 333 TYR A CA 1
ATOM 2264 C C . TYR A 1 292 ? 7.851 21.231 26.339 1.00 11.88 333 TYR A C 1
ATOM 2265 O O . TYR A 1 292 ? 7.560 21.790 25.291 1.00 11.73 333 TYR A O 1
ATOM 2274 N N . THR A 1 293 ? 9.017 20.619 26.513 1.00 13.06 334 THR A N 1
ATOM 2275 C CA . THR A 1 293 ? 10.027 20.554 25.452 1.00 13.74 334 THR A CA 1
ATOM 2276 C C . THR A 1 293 ? 9.439 19.867 24.230 1.00 13.19 334 THR A C 1
ATOM 2277 O O . THR A 1 293 ? 9.670 20.310 23.115 1.00 12.87 334 THR A O 1
ATOM 2281 N N . ILE A 1 294 ? 8.650 18.810 24.424 1.00 12.85 335 ILE A N 1
ATOM 2282 C CA . ILE A 1 294 ? 8.036 18.144 23.267 1.00 12.27 335 ILE A CA 1
ATOM 2283 C C . ILE A 1 294 ? 7.084 19.130 22.551 1.00 11.44 335 ILE A C 1
ATOM 2284 O O . ILE A 1 294 ? 7.052 19.157 21.322 1.00 11.91 335 ILE A O 1
ATOM 2289 N N . THR A 1 295 ? 6.334 19.944 23.305 1.00 11.61 336 THR A N 1
ATOM 2290 C CA . THR A 1 295 ? 5.423 20.915 22.689 1.00 12.41 336 THR A CA 1
ATOM 2291 C C . THR A 1 295 ? 6.188 21.988 21.908 1.00 12.19 336 THR A C 1
ATOM 2292 O O . THR A 1 295 ? 5.584 22.726 21.137 1.00 15.11 336 THR A O 1
ATOM 2296 N N . ARG A 1 296 ? 7.504 22.084 22.101 1.00 11.91 337 ARG A N 1
ATOM 2297 C CA . ARG A 1 296 ? 8.300 23.065 21.349 1.00 14.70 337 ARG A CA 1
ATOM 2298 C C . ARG A 1 296 ? 8.409 22.638 19.875 1.00 15.76 337 ARG A C 1
ATOM 2299 O O . ARG A 1 296 ? 8.828 23.426 19.031 1.00 15.73 337 ARG A O 1
ATOM 2307 N N . TYR A 1 297 ? 8.068 21.376 19.590 1.00 15.80 338 TYR A N 1
ATOM 2308 C CA . TYR A 1 297 ? 8.068 20.828 18.229 1.00 16.20 338 TYR A CA 1
ATOM 2309 C C . TYR A 1 297 ? 6.709 21.122 17.577 1.00 17.03 338 TYR A C 1
ATOM 2310 O O . TYR A 1 297 ? 6.624 21.385 16.385 1.00 18.47 338 TYR A O 1
ATOM 2319 N N . ASN A 1 298 ? 5.647 21.083 18.374 1.00 15.77 339 ASN A N 1
ATOM 2320 C CA . ASN A 1 298 ? 4.298 21.369 17.897 1.00 17.58 339 ASN A CA 1
ATOM 2321 C C . ASN A 1 298 ? 3.513 21.760 19.148 1.00 18.05 339 ASN A C 1
ATOM 2322 O O . ASN A 1 298 ? 3.371 20.955 20.067 1.00 17.26 339 ASN A O 1
ATOM 2327 N N . HIS A 1 299 ? 3.049 23.010 19.198 1.00 18.62 340 HIS A N 1
ATOM 2328 C CA . HIS A 1 299 ? 2.327 23.544 20.361 1.00 20.40 340 HIS A CA 1
ATOM 2329 C C . HIS A 1 299 ? 0.971 22.882 20.582 1.00 20.59 340 HIS A C 1
ATOM 2330 O O . HIS A 1 299 ? -0.074 23.474 20.320 1.00 20.69 340 HIS A O 1
ATOM 2337 N N . SER A 1 300 ? 0.986 21.679 21.143 1.00 19.20 341 SER A N 1
ATOM 2338 C CA . SER A 1 300 ? -0.247 20.951 21.359 1.00 16.58 341 SER A CA 1
ATOM 2339 C C . SER A 1 300 ? -0.052 19.868 22.412 1.00 15.53 341 SER A C 1
ATOM 2340 O O . SER A 1 300 ? 0.912 19.097 22.346 1.00 15.93 341 SER A O 1
ATOM 2343 N N . THR A 1 301 ? -0.943 19.842 23.402 1.00 14.15 342 THR A N 1
ATOM 2344 C CA . THR A 1 301 ? -0.911 18.834 24.465 1.00 14.70 342 THR A CA 1
ATOM 2345 C C . THR A 1 301 ? -1.140 17.438 23.861 1.00 14.36 342 THR A C 1
ATOM 2346 O O . THR A 1 301 ? -0.436 16.478 24.190 1.00 13.58 342 THR A O 1
ATOM 2350 N N . HIS A 1 302 ? -2.123 17.343 22.968 1.00 14.01 343 HIS A N 1
ATOM 2351 C CA . HIS A 1 302 ? -2.426 16.084 22.306 1.00 14.82 343 HIS A CA 1
ATOM 2352 C C . HIS A 1 302 ? -1.241 15.596 21.477 1.00 14.76 343 HIS A C 1
ATOM 2353 O O . HIS A 1 302 ? -0.898 14.409 21.511 1.00 14.72 343 HIS A O 1
ATOM 2360 N N . TYR A 1 303 ? -0.630 16.501 20.721 1.00 12.94 344 TYR A N 1
ATOM 2361 C CA . TYR A 1 303 ? 0.529 16.142 19.917 1.00 12.71 344 TYR A CA 1
ATOM 2362 C C . TYR A 1 303 ? 1.627 15.551 20.791 1.00 12.78 344 TYR A C 1
ATOM 2363 O O . TYR A 1 303 ? 2.123 14.453 20.511 1.00 14.00 344 TYR A O 1
ATOM 2372 N N . ALA A 1 304 ? 2.010 16.270 21.845 1.00 10.80 345 ALA A N 1
ATOM 2373 C CA . ALA A 1 304 ? 3.093 15.816 22.709 1.00 12.35 345 ALA A CA 1
ATOM 2374 C C . ALA A 1 304 ? 2.810 14.489 23.405 1.00 12.69 345 ALA A C 1
ATOM 2375 O O . ALA A 1 304 ? 3.703 13.657 23.535 1.00 12.36 345 ALA A O 1
ATOM 2377 N N . MET A 1 305 ? 1.567 14.290 23.841 1.00 13.64 346 MET A N 1
ATOM 2378 C CA . MET A 1 305 ? 1.176 13.040 24.510 1.00 13.68 346 MET A CA 1
ATOM 2379 C C . MET A 1 305 ? 1.192 11.875 23.510 1.00 13.67 346 MET A C 1
ATOM 2380 O O . MET A 1 305 ? 1.579 10.756 23.875 1.00 13.82 346 MET A O 1
ATOM 2385 N N . ALA A 1 306 ? 0.802 12.144 22.256 1.00 11.70 347 ALA A N 1
ATOM 2386 C CA . ALA A 1 306 ? 0.788 11.115 21.207 1.00 11.81 347 ALA A CA 1
ATOM 2387 C C . ALA A 1 306 ? 2.217 10.718 20.827 1.00 12.48 347 ALA A C 1
ATOM 2388 O O . ALA A 1 306 ? 2.513 9.537 20.647 1.00 11.96 347 ALA A O 1
ATOM 2390 N N . VAL A 1 307 ? 3.103 11.706 20.723 1.00 12.44 348 VAL A N 1
ATOM 2391 C CA . VAL A 1 307 ? 4.496 11.450 20.403 1.00 9.96 348 VAL A CA 1
ATOM 2392 C C . VAL A 1 307 ? 5.102 10.560 21.488 1.00 11.63 348 VAL A C 1
ATOM 2393 O O . VAL A 1 307 ? 5.727 9.524 21.197 1.00 11.22 348 VAL A O 1
ATOM 2397 N N . TRP A 1 308 ? 4.880 10.954 22.739 1.00 10.84 349 TRP A N 1
ATOM 2398 C CA . TRP A 1 308 ? 5.398 10.228 23.898 1.00 14.07 349 TRP A CA 1
ATOM 2399 C C . TRP A 1 308 ? 4.852 8.791 24.011 1.00 14.27 349 TRP A C 1
ATOM 2400 O O . TRP A 1 308 ? 5.626 7.844 24.110 1.00 13.17 349 TRP A O 1
ATOM 2411 N N . GLN A 1 309 ? 3.531 8.639 23.973 1.00 13.31 350 GLN A N 1
ATOM 2412 C CA . GLN A 1 309 ? 2.932 7.319 24.080 1.00 14.53 350 GLN A CA 1
ATOM 2413 C C . GLN A 1 309 ? 3.207 6.407 22.881 1.00 15.12 350 GLN A C 1
ATOM 2414 O O . GLN A 1 309 ? 3.277 5.177 23.033 1.00 14.55 350 GLN A O 1
ATOM 2420 N N . LEU A 1 310 ? 3.377 6.989 21.693 1.00 13.80 351 LEU A N 1
ATOM 2421 C CA . LEU A 1 310 ? 3.688 6.173 20.516 1.00 13.82 351 LEU A CA 1
ATOM 2422 C C . LEU A 1 310 ? 5.089 5.613 20.720 1.00 13.32 351 LEU A C 1
ATOM 2423 O O . LEU A 1 310 ? 5.335 4.449 20.465 1.00 14.79 351 LEU A O 1
ATOM 2428 N N . GLY A 1 311 ? 6.003 6.450 21.198 1.00 12.72 352 GLY A N 1
ATOM 2429 C CA . GLY A 1 311 ? 7.355 5.992 21.457 1.00 13.37 352 GLY A CA 1
ATOM 2430 C C . GLY A 1 311 ? 7.383 4.905 22.528 1.00 14.24 352 GLY A C 1
ATOM 2431 O O . GLY A 1 311 ? 8.140 3.940 22.414 1.00 15.12 352 GLY A O 1
ATOM 2432 N N . GLN A 1 312 ? 6.567 5.048 23.569 1.00 13.47 353 GLN A N 1
ATOM 2433 C CA . GLN A 1 312 ? 6.512 4.036 24.622 1.00 15.24 353 GLN A CA 1
ATOM 2434 C C . GLN A 1 312 ? 5.924 2.736 24.091 1.00 15.19 353 GLN A C 1
ATOM 2435 O O . GLN A 1 312 ? 6.407 1.653 24.419 1.00 16.61 353 GLN A O 1
ATOM 2441 N N . ALA A 1 313 ? 4.899 2.856 23.249 1.00 15.44 354 ALA A N 1
ATOM 2442 C CA . ALA A 1 313 ? 4.238 1.703 22.637 1.00 15.29 354 ALA A CA 1
ATOM 2443 C C . ALA A 1 313 ? 5.234 0.927 21.785 1.00 16.79 354 ALA A C 1
ATOM 2444 O O . ALA A 1 313 ? 5.293 -0.304 21.864 1.00 16.91 354 ALA A O 1
ATOM 2446 N N . VAL A 1 314 ? 6.026 1.641 20.983 1.00 15.12 355 VAL A N 1
ATOM 2447 C CA . VAL A 1 314 ? 7.043 1.008 20.143 1.00 15.17 355 VAL A CA 1
ATOM 2448 C C . VAL A 1 314 ? 8.136 0.353 21.011 1.00 17.12 355 VAL A C 1
ATOM 2449 O O . VAL A 1 314 ? 8.537 -0.793 20.746 1.00 18.16 355 VAL A O 1
ATOM 2453 N N . ALA A 1 315 ? 8.576 1.044 22.065 1.00 14.83 356 ALA A N 1
ATOM 2454 C CA . ALA A 1 315 ? 9.593 0.497 22.966 1.00 17.26 356 ALA A CA 1
ATOM 2455 C C . ALA A 1 315 ? 9.148 -0.858 23.561 1.00 18.96 356 ALA A C 1
ATOM 2456 O O . ALA A 1 315 ? 9.951 -1.780 23.676 1.00 21.06 356 ALA A O 1
ATOM 2458 N N . LEU A 1 316 ? 7.874 -0.964 23.934 1.00 19.92 357 LEU A N 1
ATOM 2459 C CA . LEU A 1 316 ? 7.325 -2.194 24.492 1.00 22.44 357 LEU A CA 1
ATOM 2460 C C . LEU A 1 316 ? 7.226 -3.294 23.452 1.00 23.60 357 LEU A C 1
ATOM 2461 O O . LEU A 1 316 ? 7.640 -4.427 23.708 1.00 24.92 357 LEU A O 1
ATOM 2466 N N . ALA A 1 317 ? 6.691 -2.960 22.278 1.00 21.21 358 ALA A N 1
ATOM 2467 C CA . ALA A 1 317 ? 6.546 -3.924 21.187 1.00 21.81 358 ALA A CA 1
ATOM 2468 C C . ALA A 1 317 ? 7.883 -4.510 20.734 1.00 23.61 358 ALA A C 1
ATOM 2469 O O . ALA A 1 317 ? 7.920 -5.585 20.144 1.00 23.50 358 ALA A O 1
ATOM 2471 N N . ARG A 1 318 ? 8.967 -3.784 20.994 1.00 25.29 359 ARG A N 1
ATOM 2472 C CA . ARG A 1 318 ? 10.322 -4.215 20.641 1.00 29.44 359 ARG A CA 1
ATOM 2473 C C . ARG A 1 318 ? 10.820 -5.268 21.602 1.00 32.34 359 ARG A C 1
ATOM 2474 O O . ARG A 1 318 ? 11.687 -6.065 21.251 1.00 32.41 359 ARG A O 1
ATOM 2482 N N . VAL A 1 319 ? 10.355 -5.168 22.846 1.00 36.95 360 VAL A N 1
ATOM 2483 C CA . VAL A 1 319 ? 10.743 -6.076 23.922 1.00 42.10 360 VAL A CA 1
ATOM 2484 C C . VAL A 1 319 ? 10.343 -7.506 23.602 1.00 43.94 360 VAL A C 1
ATOM 2485 O O . VAL A 1 319 ? 11.170 -8.410 23.682 1.00 44.61 360 VAL A O 1
ATOM 2489 N N . GLN A 1 320 ? 9.074 -7.704 23.258 1.00 47.13 361 GLN A N 1
ATOM 2490 C CA . GLN A 1 320 ? 8.587 -9.032 22.913 1.00 52.73 361 GLN A CA 1
ATOM 2491 C C . GLN A 1 320 ? 9.087 -9.346 21.514 1.00 55.60 361 GLN A C 1
ATOM 2492 O O . GLN A 1 320 ? 8.619 -8.663 20.573 1.00 58.17 361 GLN A O 1
#

GO terms:
  GO:0005509 calcium ion binding (F, IDA)
  GO:0009279 cell outer membrane (C, IDA)
  GO:0031402 sodium ion binding (F, IDA)
  GO:0008932 lytic endotransglycosylase activity (F, IDA)
  GO:0008933 peptidoglycan lytic transglycosylase activity (F, IDA)
  GO:0009253 peptidoglycan catabolic process (P, IDA)
  GO:0030288 outer membrane-bounded periplasmic space (C, TAS)
  GO:0009253 peptidoglycan catabolic process (P, IMP)
  GO:0005515 protein binding (F, IPI)

B-factor: mean 23.57, std 11.55, range [7.78, 68.71]

Solvent-accessible surface area: 14803 Å² total; per-residue (Å²): 212,72,99,148,138,66,114,110,13,40,48,81,1,20,133,17,93,66,0,39,118,7,0,78,91,0,53,133,119,48,68,33,63,34,22,115,1,6,110,37,0,35,90,2,93,85,43,72,33,1,30,163,102,26,103,165,84,61,87,6,32,7,81,122,46,77,142,132,26,27,44,101,82,11,20,106,28,0,25,90,8,15,80,121,43,63,120,6,0,54,93,0,107,120,79,36,6,0,28,15,47,3,0,0,0,0,0,1,18,43,1,87,14,20,121,80,44,32,190,16,48,0,0,2,0,0,0,0,0,4,6,54,15,125,157,78,24,166,94,2,26,30,4,0,18,16,0,4,34,5,2,124,87,33,159,48,70,19,26,102,24,106,0,28,92,29,0,11,0,0,32,2,30,6,34,0,30,16,25,146,107,43,12,33,52,16,46,62,90,64,87,40,66,6,66,38,21,32,0,3,0,0,1,0,0,30,24,1,112,61,54,43,20,70,107,78,48,62,11,8,4,54,8,77,36,98,1,113,72,44,95,56,20,25,163,30,144,22,31,36,83,91,0,55,96,32,44,2,76,48,88,105,113,16,66,139,37,127,92,4,13,0,0,87,0,13,36,30,143,19,54,46,4,17,1,3,4,71,0,1,97,7,0,0,51,34,64,118,32,23,49,8,0,0,0,0,30,24,1,0,76,24,0,24,113,35,75,110,176

InterPro domains:
  IPR011757 Lytic transglycosylase MltB [TIGR02282] (61-355)
  IPR023346 Lysozyme-like domain superfamily [SSF53955] (46-356)
  IPR031304 Transglycosylase SLT domain 2 [PF13406] (57-353)
  IPR043426 Membrane-bound lytic murein transglycosylase B-like [PTHR30163] (1-355)

CATH classification: 1.10.8.350 (+1 more: 1.10.530.10)

=== Feature glossary ===
Each block in this record encodes a different view of the same protein. In brief:

Predicted aligned error. PAE(i, j) answers: if I align the predicted and true structures on residue i, how far off (in Å) do I expect residue j to be? A block-diagonal PAE matrix with low values on the blocks and high values off-diagonal is the signature of a multi-domain protein with confidently predicted domains but uncertain inter-domain orientation.

Contact-map, Ramachandran, and PAE plots. Plot images: a contact map (which residues are close in 3D, as an N×N binary image), a Ramachandran scatter (backbone torsion angles, revealing secondary-structure composition at a glance), and — for AlphaFold structures — a PAE heatmap (pairwise prediction confidence).

Backbone torsions (φ/ψ). φ (phi) and ψ (psi) are the two rotatable backbone dihedrals per residue: φ is the C(i-1)–N–Cα–C torsion, ψ is the N–Cα–C–N(i+1) torsion, both in degrees on (−180°, 180°]. α-helical residues cluster near (−60°, −45°); β-strand residues near (−120°, +130°). A Ramachandran plot is simply a scatter of (φ, ψ) for every residue.

Foldseek 3Di. A 3Di character summarizes, for each residue, the relative orientation of the Cα frame of its nearest spatial neighbor. Because it encodes fold topology rather than chemistry, 3Di alignments detect remote structural similarity that sequence alignment misses.

Radius of gyration, Cα contacts, bounding box. Three whole-structure scalars: the radius of gyration (RMS distance of Cα from centroid, in Å), the count of Cα–Cα contacts (pairs closer than 8 Å and separated by more than four residues in sequence — i.e. tertiary, not local, contacts), and the bounding-box dimensions. Together they distinguish compact globular folds from extended fibres or disordered chains.

Sequence. Sequence gives the chain of amino acids in standard one-letter code (A=alanine, C=cysteine, …, Y=tyrosine), read N→C. It is the only feature that is directly encoded by the gene; all structural features are derived from the folded form of this sequence.

mmCIF coordinates. Atomic coordinates in PDBx/mmCIF format — the same representation the Protein Data Bank distributes. Each line of the _atom_site loop places one backbone atom in Cartesian space (units: ångströms, origin: arbitrary).

Secondary structure (3-state, P-SEA). Three-state secondary structure (P-SEA) collapses the eight DSSP classes into helix (a), strand (b), and coil (c). P-SEA assigns these from Cα geometry alone — distances and angles — without requiring backbone oxygens, so it works on any Cα trace.

InterPro / GO / CATH / organism. Functional annotations link the protein to curated databases. InterPro entries identify conserved domains and families by matching the sequence against member-database signatures (Pfam, PROSITE, CDD, …). Gene Ontology (GO) terms describe molecular function, biological process, and cellular component in a controlled vocabulary. CATH places the structure in a hierarchical fold classification (Class/Architecture/Topology/Homologous-superfamily). The organism is the source species.

B-factor. B-factor (Debye–Waller factor) reflects atomic displacement in the crystal lattice. It is an experimental observable (units Å²), not a prediction; low values mean the atom is pinned down, high values mean it moves or is heterogeneous across the crystal.

Rendered structure images. Structure images are PyMOL renders from six orthogonal camera directions. Cartoon representation draws helices as coils and strands as arrows; sticks shows the backbone as bonds; surface shows the solvent-excluded envelope. Rainbow coloring maps sequence position to hue (blue→red, N→C); chain coloring assigns a distinct color per polypeptide.

Solvent-accessible surface area. Solvent-accessible surface area (SASA) is the area in Å² traced out by the centre of a 1.4 Å probe sphere (a water molecule) rolled over the protein's van der Waals surface (Shrake–Rupley / Lee–Richards construction). Buried residues have near-zero SASA; fully exposed residues can exceed 200 Å². The total SASA scales roughly with the number of surface residues.

Secondary structure (8-state, DSSP). The SS8 string is DSSP's per-residue secondary-structure call. α-helix (H) means an i→i+4 H-bond ladder; β-strand (E) means the residue participates in a β-sheet; 3₁₀ (G) and π (I) are tighter and wider helices; T/S are turns/bends; '-' is loop.

pLDDT. For AlphaFold models, the B-factor field carries pLDDT — the model's own estimate of local accuracy on a 0–100 scale. Regions with pLDDT<50 should be treated as essentially unmodeled; they often correspond to intrinsically disordered segments.

Nearest PDB structures. Nearest PDB neighbors are the top structural matches found by Foldseek when searching this structure against the entire Protein Data Bank. Each hit reports a TM-score (0 to 1; >0.5 almost always implies the same fold) and an E-value. These are *structural* homologs — they may share no detectable sequence similarity.